Protein AF-A0A4P9UQX7-F1 (afdb_monomer_lite)

Sequence (368 aa):
MHAKSVFFVKTAVLTSYLVGNTTWAHDLTGNLGSPAGIENVYTVTCANNSTRMEARLRAISGPTLALHIEKDGLSNETSTPASGFSPMIDIPGGGGGYTVSIRKFDAGTSLFALEYHCQNETDHTETSRSTVKTNSPLNGGGIVPDLSSSFELLTESIISEGENFYGGIAVHDNCQGGTGNTRVMGHSVLFPTQAPIVTRIDTGEIRALSNELTVNSLANLPQLIQSNSLSARQSEKTNANGDVIGFNHIRTRLAPGLEGLIPFRLGRIQFKPESCARNLIIQLAVAEICRGNAFPPQPGTANLWIPSTTSRFNNDSIHGIGEAPTLTVQRDLTANPLPGTCDLGYDVLIEPSSQDIDNNLPIPRFWN

Foldseek 3Di:
DDDDDDDDDDDDDDDDDPPPPPDDWDKDKDKAAFAFQWKWKKKKFFDQQFQKKKKKKFWLADAKKKKKKDDPHDIDIWIDGRGGMTDIDMDRRHGTIMMMMMHGGHGDMIIMMMTMFGHHPPGTGDMDIDTDDGNDHPDDDDDDRPDDFLQQQWPAQEAEFQDKDKTWGKDAQAFAFDPDFRGFFKKWKFWQFPPKFKAFSNPRDTDQPVLWWPDRGQWQQKAFDDDPQFHPAKDFFADPVRTGGTIMDGRTDDDHPDMDTGIIMGHGIHTDLAALAFKEKIFMWMKGAGPCQDWVDDGSGIATQACAAAPRVHDPPGHNHNRTHIHMYGYPCVVRNHDPVNVNGTHMYIHHDSVSCVPRRADPPHHD

pLDDT: mean 83.74, std 18.11, range [28.91, 98.5]

Radius of gyration: 24.31 Å; chains: 1; bounding box: 59×46×105 Å

Secondary structure (DSSP, 8-state):
--PPPPP---------------PPPEEEEEEE-SSTTEEEEEEEEE-TT--EEEEEEEEEESS-EEEEEEETTEEEEEEE-SSEEPPPEEE---SEEEEEEEEESSSS-EEEEEEEEEE-SSSB--EEEEEEEEEEE--SS--------GGGGBS--EEETTPPEEEEEEE-SB-SS-SS--BEEEEEEE-S-SS-EEEETTT--B--GGGTBSSS--TTSEEEPP--SS-S-EEEEE-TTS-EEEEEEES--PPTTPPEEEEEEEPPP-B-TT--EEEEEEEPEEEEEETT--SS--TTTEEEEBSS--SSS--TTSTTBT---EEEEEP-TTTSPPPTTSTT-EEEEEE--HHHHHHHSSBTTTB-

Organism: Methylotuvimicrobium buryatense (NCBI:txid95641)

Structure (mmCIF, N/CA/C/O backbone):
data_AF-A0A4P9UQX7-F1
#
_entry.id   AF-A0A4P9UQX7-F1
#
loop_
_atom_site.group_PDB
_atom_site.id
_atom_site.type_symbol
_atom_site.label_atom_id
_atom_site.label_alt_id
_atom_site.label_comp_id
_atom_site.label_asym_id
_atom_site.label_entity_id
_atom_site.label_seq_id
_atom_site.pdbx_PDB_ins_code
_atom_site.Cartn_x
_atom_site.Cartn_y
_atom_site.Cartn_z
_atom_site.occupancy
_atom_site.B_iso_or_equiv
_atom_site.auth_seq_id
_atom_site.auth_comp_id
_atom_site.auth_asym_id
_atom_site.auth_atom_id
_atom_site.pdbx_PDB_model_num
ATOM 1 N N . MET A 1 1 ? -31.597 -28.705 77.893 1.00 40.62 1 MET A N 1
ATOM 2 C CA . MET A 1 1 ? -30.606 -28.109 76.970 1.00 40.62 1 MET A CA 1
ATOM 3 C C . MET A 1 1 ? -30.695 -28.838 75.636 1.00 40.62 1 MET A C 1
ATOM 5 O O . MET A 1 1 ? -30.170 -29.934 75.528 1.00 40.62 1 MET A O 1
ATOM 9 N N . HIS A 1 2 ? -31.439 -28.305 74.668 1.00 37.84 2 HIS A N 1
ATOM 10 C CA . HIS A 1 2 ? -31.495 -28.796 73.284 1.00 37.84 2 HIS A CA 1
ATOM 11 C C . HIS A 1 2 ? -31.594 -27.554 72.395 1.00 37.84 2 HIS A C 1
ATOM 13 O O . HIS A 1 2 ? -32.641 -26.911 72.348 1.00 37.84 2 HIS A O 1
ATOM 19 N N . ALA A 1 3 ? -30.483 -27.170 71.769 1.00 42.75 3 ALA A N 1
ATOM 20 C CA . ALA A 1 3 ? -30.432 -26.061 70.828 1.00 42.75 3 ALA A CA 1
ATOM 21 C C . ALA A 1 3 ? -30.740 -26.596 69.423 1.00 42.75 3 ALA A C 1
ATOM 23 O O . ALA A 1 3 ? -30.045 -27.480 68.928 1.00 42.75 3 ALA A O 1
ATOM 24 N N . LYS A 1 4 ? -31.806 -26.083 68.801 1.00 41.16 4 LYS A N 1
ATOM 25 C CA . LYS A 1 4 ? -32.125 -26.313 67.388 1.00 41.16 4 LYS A CA 1
ATOM 26 C C . LYS A 1 4 ? -31.462 -25.211 66.562 1.00 41.16 4 LYS A C 1
ATOM 28 O O . LYS A 1 4 ? -31.808 -24.045 66.722 1.00 41.16 4 LYS A O 1
ATOM 33 N N . SER A 1 5 ? -30.536 -25.585 65.683 1.00 41.75 5 SER A N 1
ATOM 34 C CA . SER A 1 5 ? -29.977 -24.691 64.665 1.00 41.75 5 SER A CA 1
ATOM 35 C C . SER A 1 5 ? -30.965 -24.528 63.512 1.00 41.75 5 SER A C 1
ATOM 37 O O . SER A 1 5 ? -31.405 -25.513 62.922 1.00 41.75 5 SER A O 1
ATOM 39 N N . VAL A 1 6 ? -31.309 -23.281 63.194 1.00 46.72 6 VAL A N 1
ATOM 40 C CA . VAL A 1 6 ? -32.113 -22.897 62.028 1.00 46.72 6 VAL A CA 1
ATOM 41 C C . VAL A 1 6 ? -31.155 -22.566 60.883 1.00 46.72 6 VAL A C 1
ATOM 43 O O . VAL A 1 6 ? -30.350 -21.644 60.993 1.00 46.72 6 VAL A O 1
ATOM 46 N N . PHE A 1 7 ? -31.228 -23.334 59.795 1.00 36.19 7 PHE A N 1
ATOM 47 C CA . PHE A 1 7 ? -30.522 -23.063 58.542 1.00 36.19 7 PHE A CA 1
ATOM 48 C C . PHE A 1 7 ? -31.287 -21.993 57.748 1.00 36.19 7 PHE A C 1
ATOM 50 O O . PHE A 1 7 ? -32.420 -22.220 57.330 1.00 36.19 7 PHE A O 1
ATOM 57 N N . PHE A 1 8 ? -30.668 -20.831 57.529 1.00 36.66 8 PHE A N 1
ATOM 58 C CA . PHE A 1 8 ? -31.141 -19.820 56.580 1.00 36.66 8 PHE A CA 1
ATOM 59 C C . PHE A 1 8 ? -30.610 -20.154 55.180 1.00 36.66 8 PHE A C 1
ATOM 61 O O . PHE A 1 8 ? -29.409 -20.060 54.931 1.00 36.66 8 PHE A O 1
ATOM 68 N N . VAL A 1 9 ? -31.501 -20.515 54.256 1.00 35.81 9 VAL A N 1
ATOM 69 C CA . VAL A 1 9 ? -31.192 -20.594 52.821 1.00 35.81 9 VAL A CA 1
ATOM 70 C C . VAL A 1 9 ? -31.333 -19.187 52.241 1.00 35.81 9 VAL A C 1
ATOM 72 O O . VAL A 1 9 ? -32.434 -18.646 52.167 1.00 35.81 9 VAL A O 1
ATOM 75 N N . LYS A 1 10 ? -30.210 -18.566 51.867 1.00 34.28 10 LYS A N 1
ATOM 76 C CA . LYS A 1 10 ? -30.193 -17.331 51.074 1.00 34.28 10 LYS A CA 1
ATOM 77 C C . LYS A 1 10 ? -30.390 -17.695 49.603 1.00 34.28 10 LYS A C 1
ATOM 79 O O . LYS A 1 10 ? -29.484 -18.236 48.978 1.00 34.28 10 LYS A O 1
ATOM 84 N N . THR A 1 11 ? -31.555 -17.377 49.055 1.00 36.44 11 THR A N 1
ATOM 85 C CA . THR A 1 11 ? -31.799 -17.395 47.609 1.00 36.44 11 THR A CA 1
ATOM 86 C C . THR A 1 11 ? -31.089 -16.194 46.986 1.00 36.44 11 THR A C 1
ATOM 88 O O . THR A 1 11 ? -31.490 -15.052 47.203 1.00 36.44 11 THR A O 1
ATOM 91 N N . ALA A 1 12 ? -30.005 -16.436 46.250 1.00 39.31 12 ALA A N 1
ATOM 92 C CA . ALA A 1 12 ? -29.368 -15.422 45.419 1.00 39.31 12 ALA A CA 1
ATOM 93 C C . ALA A 1 12 ? -30.152 -15.301 44.104 1.00 39.31 12 ALA A C 1
ATOM 95 O O . ALA A 1 12 ? -30.233 -16.256 43.334 1.00 39.31 12 ALA A O 1
ATOM 96 N N . VAL A 1 13 ? -30.756 -14.136 43.868 1.00 39.66 13 VAL A N 1
ATOM 97 C CA . VAL A 1 13 ? -31.346 -13.770 42.576 1.00 39.66 13 VAL A CA 1
ATOM 98 C C . VAL A 1 13 ? -30.192 -13.391 41.651 1.00 39.66 13 VAL A C 1
ATOM 100 O O . VAL A 1 13 ? -29.544 -12.365 41.846 1.00 39.66 13 VAL A O 1
ATOM 103 N N . LEU A 1 14 ? -29.896 -14.265 40.690 1.00 32.78 14 LEU A N 1
ATOM 104 C CA . LEU A 1 14 ? -28.906 -14.030 39.647 1.00 32.78 14 LEU A CA 1
ATOM 105 C C . LEU A 1 14 ? -29.569 -13.189 38.547 1.00 32.78 14 LEU A C 1
ATOM 107 O O . LEU A 1 14 ? -30.289 -13.711 37.699 1.00 32.78 14 LEU A O 1
ATOM 111 N N . THR A 1 15 ? -29.374 -11.875 38.592 1.00 37.16 15 THR A N 1
ATOM 112 C CA . THR A 1 15 ? -29.783 -10.965 37.519 1.00 37.16 15 THR A CA 1
ATOM 113 C C . THR A 1 15 ? -28.818 -11.153 36.349 1.00 37.16 15 THR A C 1
ATOM 115 O O . THR A 1 15 ? -27.690 -10.665 36.382 1.00 37.16 15 THR A O 1
ATOM 118 N N . SER A 1 16 ? -29.224 -11.908 35.330 1.00 35.34 16 SER A N 1
ATOM 119 C CA . SER A 1 16 ? -28.493 -12.008 34.067 1.00 35.34 16 SER A CA 1
ATOM 120 C C . SER A 1 16 ? -28.537 -10.653 33.358 1.00 35.34 16 SER A C 1
ATOM 122 O O . SER A 1 16 ? -29.578 -10.259 32.832 1.00 35.34 16 SER A O 1
ATOM 124 N N . TYR A 1 17 ? -27.416 -9.933 33.356 1.00 34.44 17 TYR A N 1
ATOM 125 C CA . TYR A 1 17 ? -27.195 -8.833 32.424 1.00 34.44 17 TYR A CA 1
ATOM 126 C C . TYR A 1 17 ? -27.137 -9.426 31.013 1.00 34.44 17 TYR A C 1
ATOM 128 O O . TYR A 1 17 ? -26.239 -10.204 30.697 1.00 34.44 17 TYR A O 1
ATOM 136 N N . LEU A 1 18 ? -28.124 -9.085 30.185 1.00 32.34 18 LEU A N 1
ATOM 137 C CA . LEU A 1 18 ? -28.059 -9.267 28.740 1.00 32.34 18 LEU A CA 1
ATOM 138 C C . LEU A 1 18 ? -26.911 -8.392 28.232 1.00 32.34 18 LEU A C 1
ATOM 140 O O . LEU A 1 18 ? -27.030 -7.169 28.175 1.00 32.34 18 LEU A O 1
ATOM 144 N N . VAL A 1 19 ? -25.781 -9.021 27.927 1.00 39.34 19 VAL A N 1
ATOM 145 C CA . VAL A 1 19 ? -24.714 -8.398 27.148 1.00 39.34 19 VAL A CA 1
ATOM 146 C C . VAL A 1 19 ? -25.282 -8.268 25.739 1.00 39.34 19 VAL A C 1
ATOM 148 O O . VAL A 1 19 ? -25.514 -9.274 25.073 1.00 39.34 19 VAL A O 1
ATOM 151 N N . GLY A 1 20 ? -25.617 -7.048 25.321 1.00 32.59 20 GLY A N 1
ATOM 152 C CA . GLY A 1 20 ? -25.918 -6.790 23.919 1.00 32.59 20 GLY A CA 1
ATOM 153 C C . GLY A 1 20 ? -24.680 -7.151 23.108 1.00 32.59 20 GLY A C 1
ATOM 154 O O . GLY A 1 20 ? -23.601 -6.631 23.389 1.00 32.59 20 GLY A O 1
ATOM 155 N N . ASN A 1 21 ? -24.819 -8.070 22.154 1.00 31.83 21 ASN A N 1
ATOM 156 C CA . ASN A 1 21 ? -23.782 -8.328 21.167 1.00 31.83 21 ASN A CA 1
ATOM 157 C C . ASN A 1 21 ? -23.577 -7.026 20.387 1.00 31.83 21 ASN A C 1
ATOM 159 O O . ASN A 1 21 ? -24.414 -6.653 19.572 1.00 31.83 21 ASN A O 1
ATOM 163 N N . THR A 1 22 ? -22.503 -6.297 20.674 1.00 31.80 22 THR A N 1
ATOM 164 C CA . THR A 1 22 ? -22.065 -5.187 19.830 1.00 31.80 22 THR A CA 1
ATOM 165 C C . THR A 1 22 ? -21.477 -5.806 18.571 1.00 31.80 22 THR A C 1
ATOM 167 O O . THR A 1 22 ? -20.328 -6.251 18.560 1.00 31.80 22 THR A O 1
ATOM 170 N N . THR A 1 23 ? -22.303 -5.942 17.543 1.00 40.41 23 THR A N 1
ATOM 171 C CA . THR A 1 23 ? -21.903 -6.430 16.228 1.00 40.41 23 THR A CA 1
ATOM 172 C C . THR A 1 23 ? -21.077 -5.358 15.518 1.00 40.41 23 THR A C 1
ATOM 174 O O . THR A 1 23 ? -21.368 -4.163 15.578 1.00 40.41 23 THR A O 1
ATOM 177 N N . TRP A 1 24 ? -19.961 -5.798 14.940 1.00 44.53 24 TRP A N 1
ATOM 178 C CA . TRP A 1 24 ? -18.911 -4.948 14.393 1.00 44.53 24 TRP A CA 1
ATOM 179 C C . TRP A 1 24 ? -19.321 -4.418 13.024 1.00 44.53 24 TRP A C 1
ATOM 181 O O . TRP A 1 24 ? -19.690 -5.196 12.146 1.00 44.53 24 TRP A O 1
ATOM 191 N N . ALA A 1 25 ? -19.223 -3.105 12.835 1.00 51.47 25 ALA A N 1
ATOM 192 C CA . ALA A 1 25 ? -19.297 -2.519 11.510 1.00 51.47 25 ALA A CA 1
ATOM 193 C C . ALA A 1 25 ? -18.149 -3.038 10.645 1.00 51.47 25 ALA A C 1
ATOM 195 O O . ALA A 1 25 ? -17.003 -3.090 11.102 1.00 51.47 25 ALA A O 1
ATOM 196 N N . HIS A 1 26 ? -18.443 -3.425 9.404 1.00 63.03 26 HIS A N 1
ATOM 197 C CA . HIS A 1 26 ? -17.383 -3.735 8.460 1.00 63.03 26 HIS A CA 1
ATOM 198 C C . HIS A 1 26 ? -16.866 -2.423 7.877 1.00 63.03 26 HIS A C 1
ATOM 200 O O . HIS A 1 26 ? -17.568 -1.734 7.135 1.00 63.03 26 HIS A O 1
ATOM 206 N N . ASP A 1 27 ? -15.626 -2.092 8.226 1.00 74.06 27 ASP A N 1
ATOM 207 C CA . ASP A 1 27 ? -14.921 -0.934 7.694 1.00 74.06 27 ASP A CA 1
ATOM 208 C C . ASP A 1 27 ? -14.032 -1.373 6.523 1.00 74.06 27 ASP A C 1
ATOM 210 O O . ASP A 1 27 ? -13.199 -2.276 6.631 1.00 74.06 27 ASP A O 1
ATOM 214 N N . LEU A 1 28 ? -14.195 -0.705 5.389 1.00 78.19 28 LEU A N 1
ATOM 215 C CA . LEU A 1 28 ? -13.315 -0.774 4.237 1.00 78.19 28 LEU A CA 1
ATOM 216 C C . LEU A 1 28 ? -12.561 0.546 4.115 1.00 78.19 28 LEU A C 1
ATOM 218 O O . LEU A 1 28 ? -13.188 1.572 3.916 1.00 78.19 28 LEU A O 1
ATOM 222 N N . THR A 1 29 ? -11.234 0.543 4.109 1.00 76.44 29 THR A N 1
ATOM 223 C CA . THR A 1 29 ? -10.451 1.719 3.707 1.00 76.44 29 THR A CA 1
ATOM 224 C C . THR A 1 29 ? -9.983 1.625 2.256 1.00 76.44 29 THR A C 1
ATOM 226 O O . THR A 1 29 ? -9.734 0.544 1.722 1.00 76.44 29 THR A O 1
ATOM 229 N N . GLY A 1 30 ? -9.874 2.771 1.593 1.00 75.69 30 GLY A N 1
ATOM 230 C CA . GLY A 1 30 ? -9.412 2.853 0.213 1.00 75.69 30 GLY A CA 1
ATOM 231 C C . GLY A 1 30 ? -8.887 4.236 -0.140 1.00 75.69 30 GLY A C 1
ATOM 232 O O . GLY A 1 30 ? -8.923 5.164 0.672 1.00 75.69 30 GLY A O 1
ATOM 233 N N . ASN A 1 31 ? -8.381 4.365 -1.364 1.00 80.25 31 ASN A N 1
ATOM 234 C CA . ASN A 1 31 ? -7.977 5.641 -1.933 1.00 80.25 31 ASN A CA 1
ATOM 235 C C . ASN A 1 31 ? -8.542 5.820 -3.349 1.00 80.25 31 ASN A C 1
ATOM 237 O O . ASN A 1 31 ? -8.903 4.844 -4.004 1.00 80.25 31 ASN A O 1
ATOM 241 N N . LEU A 1 32 ? -8.648 7.070 -3.790 1.00 79.69 32 LEU A N 1
ATOM 242 C CA . LEU A 1 32 ? -8.876 7.439 -5.185 1.00 79.69 32 LEU A CA 1
ATOM 243 C C . LEU A 1 32 ? -7.688 8.285 -5.647 1.00 79.69 32 LEU A C 1
ATOM 245 O O . LEU A 1 32 ? -7.298 9.218 -4.936 1.00 79.69 32 LEU A O 1
ATOM 249 N N . GLY A 1 33 ? -7.133 7.961 -6.818 1.00 72.88 33 GLY A N 1
ATOM 250 C CA . GLY A 1 33 ? -5.961 8.629 -7.403 1.00 72.88 33 GLY A CA 1
ATOM 251 C C . GLY A 1 33 ? -6.159 10.126 -7.688 1.00 72.88 33 GLY A C 1
ATOM 252 O O . G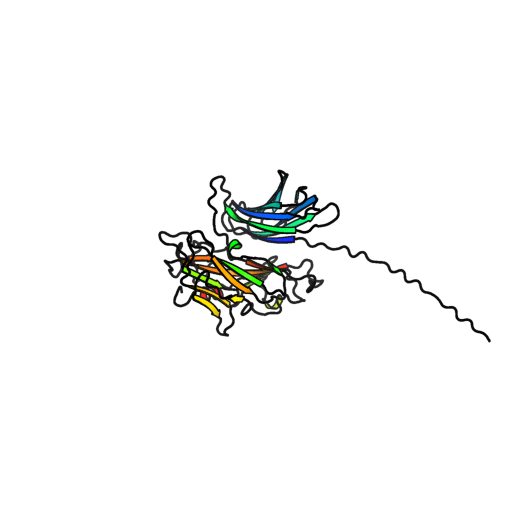LY A 1 33 ? -7.220 10.696 -7.462 1.00 72.88 33 GLY A O 1
ATOM 253 N N . SER A 1 34 ? -5.139 10.817 -8.192 1.00 77.06 34 SER A N 1
ATOM 254 C CA . SER A 1 34 ? -5.195 12.282 -8.365 1.00 77.06 34 SER A CA 1
ATOM 255 C C . SER A 1 34 ? -6.222 12.809 -9.398 1.00 77.06 34 SER A C 1
ATOM 257 O O . SER A 1 34 ? -6.879 13.813 -9.105 1.00 77.06 34 SER A O 1
ATOM 259 N N . PRO A 1 35 ? -6.451 12.194 -10.578 1.00 76.75 35 PRO A N 1
ATOM 260 C CA . PRO A 1 35 ? -7.330 12.771 -11.607 1.00 76.75 35 PRO A CA 1
ATOM 261 C C . PRO A 1 35 ? -8.779 12.970 -11.141 1.00 76.75 35 PRO A C 1
ATOM 263 O O . PRO A 1 35 ? -9.282 12.196 -10.339 1.00 76.75 35 PRO A O 1
ATOM 266 N N . ALA A 1 36 ? -9.473 14.002 -11.615 1.00 79.81 36 ALA A N 1
ATOM 267 C CA . ALA A 1 36 ? -10.906 14.173 -11.347 1.00 79.81 36 ALA A CA 1
ATOM 268 C C . ALA A 1 36 ? -11.743 13.045 -11.988 1.00 79.81 36 ALA A C 1
ATOM 270 O O . ALA A 1 36 ? -11.341 12.489 -13.008 1.00 79.81 36 ALA A O 1
ATOM 271 N N . GLY A 1 37 ? -12.921 12.739 -11.430 1.00 79.50 37 GLY A N 1
ATOM 272 C CA . GLY A 1 37 ? -13.860 11.782 -12.037 1.00 79.50 37 GLY A CA 1
ATOM 273 C C . GLY A 1 37 ? -13.441 10.314 -11.933 1.00 79.50 37 GLY A C 1
ATOM 274 O O . GLY A 1 37 ? -13.839 9.506 -12.771 1.00 79.50 37 GLY A O 1
ATOM 275 N N . ILE A 1 38 ? -12.618 9.994 -10.936 1.00 82.81 38 ILE A N 1
ATOM 276 C CA . ILE A 1 38 ? -12.142 8.641 -10.653 1.00 82.81 38 ILE A CA 1
ATOM 277 C C . ILE A 1 38 ? -13.150 7.907 -9.766 1.00 82.81 38 ILE A C 1
ATOM 279 O O . ILE A 1 38 ? -13.690 8.497 -8.824 1.00 82.81 38 ILE A O 1
ATOM 283 N N . GLU A 1 39 ? -13.371 6.625 -10.057 1.00 86.69 39 GLU A N 1
ATOM 284 C CA . GLU A 1 39 ? -14.297 5.747 -9.344 1.00 86.69 39 GLU A CA 1
ATOM 285 C C . GLU A 1 39 ? -13.650 4.400 -8.978 1.00 86.69 39 GLU A C 1
ATOM 287 O O . GLU A 1 39 ? -12.971 3.768 -9.790 1.00 86.69 39 GLU A O 1
ATOM 292 N N . ASN A 1 40 ? -13.911 3.944 -7.751 1.00 84.56 40 ASN A N 1
ATOM 293 C CA . ASN A 1 40 ? -13.685 2.571 -7.310 1.00 84.56 40 ASN A CA 1
ATOM 294 C C . ASN A 1 40 ? -15.022 1.842 -7.205 1.00 84.56 40 ASN A C 1
ATOM 296 O O . ASN A 1 40 ? -15.978 2.389 -6.665 1.00 84.56 40 ASN A O 1
ATOM 300 N N . VAL A 1 41 ? -15.068 0.590 -7.651 1.00 83.94 41 VAL A N 1
ATOM 301 C CA . VAL A 1 41 ? -16.245 -0.278 -7.612 1.00 83.94 41 VAL A CA 1
ATOM 302 C C . VAL A 1 41 ? -15.920 -1.571 -6.866 1.00 83.94 41 VAL A C 1
ATOM 304 O O . VAL A 1 41 ? -14.976 -2.302 -7.184 1.00 83.94 41 VAL A O 1
ATOM 307 N N . TYR A 1 42 ? -16.756 -1.876 -5.884 1.00 84.94 42 TYR A N 1
ATOM 308 C CA . TYR A 1 42 ? -16.689 -3.048 -5.027 1.00 84.94 42 TYR A CA 1
ATOM 309 C C . TYR A 1 42 ? -17.926 -3.918 -5.214 1.00 84.94 42 TYR A C 1
ATOM 311 O O . TYR A 1 42 ? -19.012 -3.424 -5.515 1.00 84.94 42 TYR A O 1
ATOM 319 N N . THR A 1 43 ? -17.769 -5.213 -4.956 1.00 85.62 43 THR A N 1
ATOM 320 C CA . THR A 1 43 ? -18.884 -6.122 -4.717 1.00 85.62 43 THR A CA 1
ATOM 321 C C . THR A 1 43 ? -18.909 -6.502 -3.244 1.00 85.62 43 THR A C 1
ATOM 323 O O . THR A 1 43 ? -17.969 -7.112 -2.726 1.00 85.62 43 THR A O 1
ATOM 326 N N . VAL A 1 44 ? -20.001 -6.151 -2.572 1.00 87.81 44 VAL A N 1
ATOM 327 C CA . VAL A 1 44 ? -20.296 -6.595 -1.206 1.00 87.81 44 VAL A CA 1
ATOM 328 C C . VAL A 1 44 ? -21.341 -7.693 -1.293 1.00 87.81 44 VAL A C 1
ATOM 330 O O . VAL A 1 44 ? -22.401 -7.494 -1.871 1.00 87.81 44 VAL A O 1
ATOM 333 N N . THR A 1 45 ? -21.043 -8.868 -0.751 1.00 87.69 45 THR A N 1
ATOM 334 C CA . THR A 1 45 ? -21.974 -9.997 -0.735 1.00 87.69 45 THR A CA 1
ATOM 335 C C . THR A 1 45 ? -22.551 -10.151 0.660 1.00 87.69 45 THR A C 1
ATOM 337 O O . THR A 1 45 ? -21.828 -10.470 1.603 1.00 87.69 45 THR A O 1
ATOM 340 N N . CYS A 1 46 ? -23.858 -9.945 0.772 1.00 91.56 46 CYS A N 1
ATOM 341 C CA . CYS A 1 46 ? -24.622 -10.188 1.986 1.00 91.56 46 CYS A CA 1
ATOM 342 C C . CYS A 1 46 ? -25.076 -11.652 2.070 1.00 91.56 46 CYS A C 1
ATOM 344 O O . CYS A 1 46 ? -25.394 -12.268 1.046 1.00 91.56 46 CYS A O 1
ATOM 346 N N . ALA A 1 47 ? -25.147 -12.213 3.279 1.00 84.00 47 ALA A N 1
ATOM 347 C CA . ALA A 1 47 ? -25.694 -13.548 3.502 1.00 84.00 47 ALA A CA 1
ATOM 348 C C . ALA A 1 47 ? -27.155 -13.677 3.031 1.00 84.00 47 ALA A C 1
ATOM 350 O O . ALA A 1 47 ? -27.910 -12.711 2.949 1.00 84.00 47 ALA A O 1
ATOM 351 N N . ASN A 1 48 ? -27.597 -14.905 2.751 1.00 91.88 48 ASN A N 1
ATOM 352 C CA . ASN A 1 48 ? -28.939 -15.156 2.207 1.00 91.88 48 ASN A CA 1
ATOM 353 C C . ASN A 1 48 ? -30.087 -14.698 3.122 1.00 91.88 48 ASN A C 1
ATOM 355 O O . ASN A 1 48 ? -31.201 -14.507 2.644 1.00 91.88 48 ASN A O 1
ATOM 359 N N . ASN A 1 49 ? -29.840 -14.561 4.427 1.00 92.94 49 ASN A N 1
ATOM 360 C CA . ASN A 1 49 ? -30.832 -14.115 5.402 1.00 92.94 49 ASN A CA 1
ATOM 361 C C . ASN A 1 49 ? -30.858 -12.592 5.607 1.00 92.94 49 ASN A C 1
ATOM 363 O O . ASN A 1 49 ? -31.646 -12.127 6.428 1.00 92.94 49 ASN A O 1
ATOM 367 N N . SER A 1 50 ? -30.023 -11.815 4.913 1.00 95.06 50 SER A N 1
ATOM 368 C CA . SER A 1 50 ? -30.097 -10.353 4.947 1.00 95.06 50 SER A CA 1
ATOM 369 C C . SER A 1 50 ? -31.385 -9.869 4.281 1.00 95.06 50 SER A C 1
ATOM 371 O O . SER A 1 50 ? -31.856 -10.460 3.310 1.00 95.06 50 SER A O 1
ATOM 373 N N . THR A 1 51 ? -31.941 -8.770 4.781 1.00 96.69 51 THR A N 1
ATOM 374 C CA . THR A 1 51 ? -33.074 -8.047 4.191 1.00 96.69 51 THR A CA 1
ATOM 375 C C . THR A 1 51 ? -32.640 -6.735 3.541 1.00 96.69 51 THR A C 1
ATOM 377 O O . THR A 1 51 ? -33.262 -6.311 2.569 1.00 96.69 51 THR A O 1
ATOM 380 N N . ARG A 1 52 ? -31.553 -6.112 4.016 1.00 95.31 52 ARG A N 1
ATOM 381 C CA . ARG A 1 52 ? -30.998 -4.880 3.440 1.00 95.31 52 ARG A CA 1
ATOM 382 C C . ARG A 1 52 ? -29.488 -4.769 3.619 1.00 95.31 52 ARG A C 1
ATOM 384 O O . ARG A 1 52 ? -28.904 -5.442 4.469 1.00 95.31 52 ARG A O 1
ATOM 391 N N . MET A 1 53 ? -28.890 -3.866 2.852 1.00 95.81 53 MET A N 1
ATOM 392 C CA . MET A 1 53 ? -27.538 -3.363 3.075 1.00 95.81 53 MET A CA 1
ATOM 393 C C . MET A 1 53 ? -27.604 -1.885 3.451 1.00 95.81 53 MET A C 1
ATOM 395 O O . MET A 1 53 ? -28.272 -1.119 2.764 1.00 95.81 53 MET A O 1
ATOM 399 N N . GLU A 1 54 ? -26.897 -1.494 4.506 1.00 96.00 54 GLU A N 1
ATOM 400 C CA . GLU A 1 54 ? -26.663 -0.102 4.895 1.00 96.00 54 GLU A CA 1
ATOM 401 C C . GLU A 1 54 ? -25.198 0.246 4.636 1.00 96.00 54 GLU A C 1
ATOM 403 O O . GLU A 1 54 ? -24.322 -0.585 4.878 1.00 96.00 54 GLU A O 1
ATOM 408 N N . ALA A 1 55 ? -24.907 1.455 4.164 1.00 95.50 55 ALA A N 1
ATOM 409 C CA . ALA A 1 55 ? -23.539 1.947 4.121 1.00 95.50 55 ALA A CA 1
ATOM 410 C C . ALA A 1 55 ? -23.444 3.471 4.225 1.00 95.50 55 ALA A C 1
ATOM 412 O O . ALA A 1 55 ? -24.363 4.217 3.879 1.00 95.50 55 ALA A O 1
ATOM 413 N N . ARG A 1 56 ? -22.285 3.938 4.687 1.00 95.00 56 ARG A N 1
ATOM 414 C CA . ARG A 1 56 ? -21.890 5.346 4.666 1.00 95.00 56 ARG A CA 1
ATOM 415 C C . ARG A 1 56 ? -20.417 5.480 4.345 1.00 95.00 56 ARG A C 1
ATOM 417 O O . ARG A 1 56 ? -19.606 4.614 4.656 1.00 95.00 56 ARG A O 1
ATOM 424 N N . LEU A 1 57 ? -20.068 6.612 3.760 1.00 94.94 57 LEU A N 1
ATOM 425 C CA . LEU A 1 57 ? -18.711 6.929 3.367 1.00 94.94 57 LEU A CA 1
ATOM 426 C C . LEU A 1 57 ? -18.125 7.983 4.289 1.00 94.94 57 LEU A C 1
ATOM 428 O O . LEU A 1 57 ? -18.746 9.006 4.560 1.00 94.94 57 LEU A O 1
ATOM 432 N N . ARG A 1 58 ? -16.891 7.772 4.714 1.00 90.94 58 ARG A N 1
ATOM 433 C CA . ARG A 1 58 ? -16.077 8.760 5.397 1.00 90.94 58 ARG A CA 1
ATOM 434 C C . ARG A 1 58 ? -14.955 9.207 4.475 1.00 90.94 58 ARG A C 1
ATOM 436 O O . ARG A 1 58 ? -14.074 8.412 4.159 1.00 90.94 58 ARG A O 1
ATOM 443 N N . ALA A 1 59 ? -14.946 10.481 4.101 1.00 88.31 59 ALA A N 1
ATOM 444 C CA . ALA A 1 59 ? -13.755 11.094 3.536 1.00 88.31 59 ALA A CA 1
ATOM 445 C C . ALA A 1 59 ? -12.765 11.322 4.676 1.00 88.31 59 ALA A C 1
ATOM 447 O O . ALA A 1 59 ? -13.082 11.959 5.689 1.00 88.31 59 ALA A O 1
ATOM 448 N N . ILE A 1 60 ? -11.582 10.742 4.522 1.00 80.94 60 ILE A N 1
ATOM 449 C CA . ILE A 1 60 ? -10.463 10.907 5.444 1.00 80.94 60 ILE A CA 1
ATOM 450 C C . ILE A 1 60 ? -9.672 12.152 5.034 1.00 80.94 60 ILE A C 1
ATOM 452 O O . ILE A 1 60 ? -9.363 12.994 5.872 1.00 80.94 60 ILE A O 1
ATOM 456 N N . SER A 1 61 ? -9.378 12.274 3.740 1.00 81.00 61 SER A N 1
ATOM 457 C CA . SER A 1 61 ? -8.707 13.422 3.136 1.00 81.00 61 SER A CA 1
ATOM 458 C C . SER A 1 61 ? -9.061 13.525 1.653 1.00 81.00 61 SER A C 1
ATOM 460 O O . SER A 1 61 ? -9.496 12.543 1.048 1.00 81.00 61 SER A O 1
ATOM 462 N N . GLY A 1 62 ? -8.825 14.698 1.064 1.00 86.25 62 GLY A N 1
ATOM 463 C CA . GLY A 1 62 ? -9.031 14.942 -0.363 1.00 86.25 62 GLY A CA 1
ATOM 464 C C . GLY A 1 62 ? -10.346 15.662 -0.682 1.00 86.25 62 GLY A C 1
ATOM 465 O O . GLY A 1 62 ? -10.933 16.292 0.198 1.00 86.25 62 GLY A O 1
ATOM 466 N N . PRO A 1 63 ? -10.774 15.657 -1.954 1.00 89.12 63 PRO A N 1
ATOM 467 C CA . PRO A 1 63 ? -12.037 16.253 -2.386 1.00 89.12 63 PRO A CA 1
ATOM 468 C C . PRO A 1 63 ? -13.288 15.519 -1.877 1.00 89.12 63 PRO A C 1
ATOM 470 O O . PRO A 1 63 ? -13.225 14.438 -1.296 1.00 89.12 63 PRO A O 1
ATOM 473 N N . THR A 1 64 ? -14.451 16.126 -2.129 1.00 91.44 64 THR A N 1
ATOM 474 C CA . THR A 1 64 ? -15.777 15.534 -1.894 1.00 91.44 64 THR A CA 1
ATOM 475 C C . THR A 1 64 ? -15.898 14.184 -2.595 1.00 91.44 64 THR A C 1
ATOM 477 O O . THR A 1 64 ? -15.585 14.057 -3.785 1.00 91.44 64 THR A O 1
ATOM 480 N N . LEU A 1 65 ? -16.427 13.200 -1.869 1.00 94.25 65 LEU A N 1
ATOM 481 C CA . LEU A 1 65 ? -16.672 11.857 -2.381 1.00 94.25 65 LEU A CA 1
ATOM 482 C C . LEU A 1 65 ? -18.168 11.558 -2.443 1.00 94.25 65 LEU A C 1
ATOM 484 O O . LEU A 1 65 ? -18.932 12.009 -1.588 1.00 94.25 65 LEU A O 1
ATOM 488 N N . ALA A 1 66 ? -18.575 10.754 -3.418 1.00 96.44 66 ALA A N 1
ATOM 489 C CA . ALA A 1 66 ? -19.906 10.169 -3.503 1.00 96.44 66 ALA A CA 1
ATOM 490 C C . ALA A 1 66 ? -19.826 8.650 -3.362 1.00 96.44 66 ALA A C 1
ATOM 492 O O . ALA A 1 66 ? -18.940 8.015 -3.931 1.00 96.44 66 ALA A O 1
ATOM 493 N N . LEU A 1 67 ? -20.767 8.098 -2.606 1.00 97.00 67 LEU A N 1
ATOM 494 C CA . LEU A 1 67 ? -21.015 6.677 -2.435 1.00 97.00 67 LEU A CA 1
ATOM 495 C C . LEU A 1 67 ? -22.331 6.337 -3.118 1.00 97.00 67 LEU A C 1
ATOM 497 O O . LEU A 1 67 ? -23.365 6.895 -2.761 1.00 97.00 67 LEU A O 1
ATOM 501 N N . HIS A 1 68 ? -22.283 5.391 -4.040 1.00 96.50 68 HIS A N 1
ATOM 502 C CA . HIS A 1 68 ? -23.436 4.808 -4.699 1.00 96.50 68 HIS A CA 1
ATOM 503 C C . HIS A 1 68 ? -23.519 3.322 -4.355 1.00 96.50 68 HIS A C 1
ATOM 505 O O . HIS A 1 68 ? -22.504 2.627 -4.313 1.00 96.50 68 HIS A O 1
ATOM 511 N N . ILE A 1 69 ? -24.724 2.827 -4.111 1.00 96.88 69 ILE A N 1
ATOM 512 C CA . ILE A 1 69 ? -24.990 1.401 -3.928 1.00 96.88 69 ILE A CA 1
ATOM 513 C C . ILE A 1 69 ? -26.081 1.031 -4.924 1.00 96.88 69 ILE A C 1
ATOM 515 O O . ILE A 1 69 ? -27.037 1.788 -5.097 1.00 96.88 69 ILE A O 1
ATOM 519 N N . GLU A 1 70 ? -25.966 -0.132 -5.553 1.00 95.94 70 GLU A N 1
ATOM 520 C CA . GLU A 1 70 ? -27.019 -0.689 -6.394 1.00 95.94 70 GLU A CA 1
ATOM 521 C C . GLU A 1 70 ? -27.143 -2.207 -6.234 1.00 95.94 70 GLU A C 1
ATOM 523 O O . GLU A 1 70 ? -26.168 -2.928 -5.991 1.00 95.94 70 GLU A O 1
ATOM 528 N N . LYS A 1 71 ? -28.375 -2.693 -6.385 1.00 94.56 71 LYS A N 1
ATOM 529 C CA . LYS A 1 71 ? -28.708 -4.115 -6.456 1.00 94.56 71 LYS A CA 1
ATOM 530 C C . LYS A 1 71 ? -30.084 -4.304 -7.082 1.00 94.56 71 LYS A C 1
ATOM 532 O O . LYS A 1 71 ? -31.044 -3.679 -6.649 1.00 94.56 71 LYS A O 1
ATOM 537 N N . ASP A 1 72 ? -30.187 -5.194 -8.069 1.00 92.62 72 ASP A N 1
ATOM 538 C CA . ASP A 1 72 ? -31.464 -5.652 -8.641 1.00 92.62 72 ASP A CA 1
ATOM 539 C C . ASP A 1 72 ? -32.417 -4.506 -9.064 1.00 92.62 72 ASP A C 1
ATOM 541 O O . ASP A 1 72 ? -33.634 -4.584 -8.912 1.00 92.62 72 ASP A O 1
ATOM 545 N N . GLY A 1 73 ? -31.852 -3.416 -9.600 1.00 91.50 73 GLY A N 1
ATOM 546 C CA . GLY A 1 73 ? -32.594 -2.225 -10.035 1.00 91.50 73 GLY A CA 1
ATOM 547 C C . GLY A 1 73 ? -32.937 -1.227 -8.923 1.00 91.50 73 GLY A C 1
ATOM 548 O O . GLY A 1 73 ? -33.488 -0.166 -9.213 1.00 91.50 73 GLY A O 1
ATOM 549 N N . LEU A 1 74 ? -32.599 -1.534 -7.670 1.00 92.62 74 LEU A N 1
ATOM 550 C CA . LEU A 1 74 ? -32.604 -0.586 -6.563 1.00 92.62 74 LEU A CA 1
ATOM 551 C C . LEU A 1 74 ? -31.263 0.141 -6.516 1.00 92.62 74 LEU A C 1
ATOM 553 O O . LEU A 1 74 ? -30.216 -0.483 -6.693 1.00 92.62 74 LEU A O 1
ATOM 557 N N . SER A 1 75 ? -31.286 1.439 -6.232 1.00 96.31 75 SER A N 1
ATOM 558 C CA . SER A 1 75 ? -30.071 2.216 -6.016 1.00 96.31 75 SER A CA 1
ATOM 559 C C . SER A 1 75 ? -30.289 3.348 -5.022 1.00 96.31 75 SER A C 1
ATOM 561 O O . SER A 1 75 ? -31.408 3.830 -4.833 1.00 96.31 75 SER A O 1
ATOM 563 N N . ASN A 1 76 ? -29.209 3.750 -4.359 1.00 97.00 76 ASN A N 1
ATOM 564 C CA . ASN A 1 76 ? -29.191 4.872 -3.434 1.00 97.00 76 ASN A CA 1
ATOM 565 C C . ASN A 1 76 ? -27.806 5.529 -3.471 1.00 97.00 76 ASN A C 1
ATOM 567 O O . ASN A 1 76 ? -26.800 4.856 -3.700 1.00 97.00 76 ASN A O 1
ATOM 571 N N . GLU A 1 77 ? -27.752 6.843 -3.280 1.00 97.19 77 GLU A N 1
ATOM 572 C CA . GLU A 1 77 ? -26.512 7.612 -3.359 1.00 97.19 77 GLU A CA 1
ATOM 573 C C . GLU A 1 77 ? -26.433 8.627 -2.219 1.00 97.19 77 GLU A C 1
ATOM 575 O O . GLU A 1 77 ? -27.427 9.225 -1.808 1.00 97.19 77 GLU A O 1
ATOM 580 N N . THR A 1 78 ? -25.222 8.836 -1.719 1.00 97.25 78 THR A N 1
ATOM 581 C CA . THR A 1 78 ? -24.906 9.841 -0.710 1.00 97.25 78 THR A CA 1
ATOM 582 C C . THR A 1 78 ? -23.543 10.455 -0.998 1.00 97.25 78 THR A C 1
ATOM 584 O O . THR A 1 78 ? -22.746 9.909 -1.758 1.00 97.25 78 THR A O 1
ATOM 587 N N . SER A 1 79 ? -23.242 11.593 -0.385 1.00 95.25 79 SER A N 1
ATOM 588 C CA . SER A 1 79 ? -21.949 12.256 -0.542 1.00 95.25 79 SER A CA 1
ATOM 589 C C . SER A 1 79 ? -21.425 12.761 0.789 1.00 95.25 79 SER A C 1
ATOM 591 O O . SER A 1 79 ? -22.200 13.118 1.677 1.00 95.25 79 SER A O 1
ATOM 593 N N . THR A 1 80 ? -20.106 12.824 0.910 1.00 90.44 80 THR A N 1
ATOM 594 C CA . THR A 1 80 ? -19.415 13.384 2.070 1.00 90.44 80 THR A CA 1
ATOM 595 C C . THR A 1 80 ? -18.609 14.620 1.662 1.00 90.44 80 THR A C 1
ATOM 597 O O . THR A 1 80 ? -18.058 14.636 0.557 1.00 90.44 80 THR A O 1
ATOM 600 N N . PRO A 1 81 ? -18.526 15.661 2.514 1.00 83.38 81 PRO A N 1
ATOM 601 C CA . PRO A 1 81 ? -17.554 16.741 2.332 1.00 83.38 81 PRO A CA 1
ATOM 602 C C . PRO A 1 81 ? -16.103 16.216 2.302 1.00 83.38 81 PRO A C 1
ATOM 604 O O . PRO A 1 81 ? -15.844 15.055 2.596 1.00 83.38 81 PRO A O 1
ATOM 607 N N . ALA A 1 82 ? -15.140 17.094 1.999 1.00 76.06 82 ALA A N 1
ATOM 608 C CA . ALA A 1 82 ? -13.697 16.793 1.949 1.00 76.06 82 ALA A CA 1
ATOM 609 C C . ALA A 1 82 ? -13.125 16.093 3.208 1.00 76.06 82 ALA A C 1
ATOM 611 O O . ALA A 1 82 ? -12.087 15.434 3.152 1.00 76.06 82 ALA A O 1
ATOM 612 N N . SER A 1 83 ? -13.797 16.227 4.353 1.00 74.38 83 SER A N 1
ATOM 613 C CA . SER A 1 83 ? -13.538 15.436 5.553 1.00 74.38 83 SER A CA 1
ATOM 614 C C . SER A 1 83 ? -14.829 15.216 6.342 1.00 74.38 83 SER A C 1
ATOM 616 O O . SER A 1 83 ? -15.618 16.141 6.540 1.00 74.38 83 SER A O 1
ATOM 618 N N . GLY A 1 84 ? -15.054 13.985 6.809 1.00 84.81 84 GLY A N 1
ATOM 619 C CA . GLY A 1 84 ? -16.235 13.620 7.600 1.00 84.81 84 GLY A CA 1
ATOM 620 C C . GLY A 1 84 ? -17.057 12.488 6.991 1.00 84.81 84 GLY A C 1
ATOM 621 O O . GLY A 1 84 ? -16.637 11.846 6.029 1.00 84.81 84 GLY A O 1
ATOM 622 N N . PHE A 1 85 ? -18.215 12.215 7.593 1.00 91.75 85 PHE A N 1
ATOM 623 C CA . PHE A 1 85 ? -19.124 11.143 7.184 1.00 91.75 85 PHE A CA 1
ATOM 624 C C . PHE A 1 85 ? -20.247 11.666 6.288 1.00 91.75 85 PHE A C 1
ATOM 626 O O . PHE A 1 85 ? -20.809 12.733 6.537 1.00 91.75 85 PHE A O 1
ATOM 633 N N . SER A 1 86 ? -20.626 10.864 5.299 1.00 95.56 86 SER A N 1
ATOM 634 C CA . SER A 1 86 ? -21.895 10.990 4.599 1.00 95.56 86 SER A CA 1
ATOM 635 C C . SER A 1 86 ? -23.049 10.535 5.503 1.00 95.56 86 SER A C 1
ATOM 637 O O . SER A 1 86 ? -22.839 9.767 6.452 1.00 95.56 86 SER A O 1
ATOM 639 N N . PRO A 1 87 ? -24.295 10.927 5.188 1.00 97.12 87 PRO A N 1
ATOM 640 C CA . PRO A 1 87 ? -25.474 10.216 5.670 1.00 97.12 87 PRO A CA 1
ATOM 641 C C . PRO A 1 87 ? -25.371 8.705 5.407 1.00 97.12 87 PRO A C 1
ATOM 643 O O . PRO A 1 87 ? -24.845 8.304 4.363 1.00 97.12 87 PRO A O 1
ATOM 646 N N . MET A 1 88 ? -25.881 7.898 6.344 1.00 95.12 88 MET A N 1
ATOM 647 C CA . MET A 1 88 ? -26.112 6.464 6.136 1.00 95.12 88 MET A CA 1
ATOM 648 C C . MET A 1 88 ? -27.255 6.284 5.142 1.00 95.12 88 MET A C 1
ATOM 650 O O . MET A 1 88 ? -28.301 6.916 5.292 1.00 95.12 88 MET A O 1
ATOM 654 N N . ILE A 1 89 ? -27.036 5.443 4.138 1.00 97.19 89 ILE A N 1
ATOM 655 C CA . ILE A 1 89 ? -28.037 5.051 3.147 1.00 97.19 89 ILE A CA 1
ATOM 656 C C . ILE A 1 89 ? -28.248 3.547 3.197 1.00 97.19 89 ILE A C 1
ATOM 658 O O . ILE A 1 89 ? -27.335 2.806 3.556 1.00 97.19 89 ILE A O 1
ATOM 662 N N . ASP A 1 90 ? -29.438 3.100 2.815 1.00 96.44 90 ASP A N 1
ATOM 663 C CA . ASP A 1 90 ? -29.785 1.688 2.766 1.00 96.44 90 ASP A CA 1
ATOM 664 C C . ASP A 1 90 ? -30.466 1.296 1.451 1.00 96.44 90 ASP A C 1
ATOM 666 O O . ASP A 1 90 ? -31.038 2.138 0.748 1.00 96.44 90 ASP A O 1
ATOM 670 N N . ILE A 1 91 ? -30.366 0.007 1.117 1.00 96.50 91 ILE A N 1
ATOM 671 C CA . ILE A 1 91 ? -31.089 -0.632 0.017 1.00 96.50 91 ILE A CA 1
ATOM 672 C C . ILE A 1 91 ? -31.689 -1.959 0.499 1.00 96.50 91 ILE A C 1
ATOM 674 O O . ILE A 1 91 ? -30.934 -2.846 0.913 1.00 96.50 91 ILE A O 1
ATOM 678 N N . PRO A 1 92 ? -33.017 -2.161 0.381 1.00 96.50 92 PRO A N 1
ATOM 679 C CA . PRO A 1 92 ? -33.701 -3.388 0.792 1.00 96.50 92 PRO A CA 1
ATOM 680 C C . PRO A 1 92 ? -33.573 -4.503 -0.262 1.00 96.50 92 PRO A C 1
ATOM 682 O O . PRO A 1 92 ? -34.565 -5.011 -0.780 1.00 96.50 92 PRO A O 1
ATOM 685 N N . GLY A 1 93 ? -32.339 -4.855 -0.628 1.00 92.50 93 GLY A N 1
ATOM 686 C CA . GLY A 1 93 ? -32.045 -5.822 -1.689 1.00 92.50 93 GLY A CA 1
ATOM 687 C C . GLY A 1 93 ? -31.962 -7.281 -1.231 1.00 92.50 93 GLY A C 1
ATOM 688 O O . GLY A 1 93 ? -31.799 -8.170 -2.061 1.00 92.50 93 GLY A O 1
ATOM 689 N N . GLY A 1 94 ? -32.065 -7.562 0.069 1.00 95.38 94 GLY A N 1
ATOM 690 C CA . GLY A 1 94 ? -31.902 -8.912 0.606 1.00 95.38 94 GLY A CA 1
ATOM 691 C C . GLY A 1 94 ? -30.459 -9.441 0.563 1.00 95.38 94 GLY A C 1
ATOM 692 O O . GLY A 1 94 ? -29.496 -8.673 0.572 1.00 95.38 94 GLY A O 1
ATOM 693 N N . GLY A 1 95 ? -30.297 -10.764 0.533 1.00 92.38 95 GLY A N 1
ATOM 694 C CA . GLY A 1 95 ? -28.992 -11.414 0.379 1.00 92.38 95 GLY A CA 1
ATOM 695 C C . GLY A 1 95 ? -28.394 -11.322 -1.034 1.00 92.38 95 GLY A C 1
ATOM 696 O O . GLY A 1 95 ? -29.061 -10.976 -2.012 1.00 92.38 95 GLY A O 1
ATOM 697 N N . GLY A 1 96 ? -27.118 -11.687 -1.158 1.00 90.94 96 GLY A N 1
ATOM 698 C CA . GLY A 1 96 ? -26.379 -11.723 -2.422 1.00 90.94 96 GLY A CA 1
ATOM 699 C C . GLY A 1 96 ? -25.513 -10.487 -2.675 1.00 90.94 96 GLY A C 1
ATOM 700 O O . GLY A 1 96 ? -25.234 -9.709 -1.767 1.00 90.94 96 GLY A O 1
ATOM 701 N N . GLY A 1 97 ? -25.042 -10.345 -3.916 1.00 89.50 97 GLY A N 1
ATOM 702 C CA . GLY A 1 97 ? -24.111 -9.286 -4.311 1.00 89.50 97 GLY A CA 1
ATOM 703 C C . GLY A 1 97 ? -24.782 -7.922 -4.485 1.00 89.50 97 GLY A C 1
ATOM 704 O O . GLY A 1 97 ? -25.830 -7.827 -5.129 1.00 89.50 97 GLY A O 1
ATOM 705 N N . TYR A 1 98 ? -24.137 -6.897 -3.937 1.00 94.25 98 TYR A N 1
ATOM 706 C CA . TYR A 1 98 ? -24.380 -5.471 -4.124 1.00 94.25 98 TYR A CA 1
ATOM 707 C C . TYR A 1 98 ? -23.183 -4.869 -4.852 1.00 94.25 98 TYR A C 1
ATOM 709 O O . TYR A 1 98 ? -22.037 -5.179 -4.510 1.00 94.25 98 TYR A O 1
ATOM 717 N N . THR A 1 99 ? -23.434 -3.982 -5.810 1.00 91.75 99 THR A N 1
ATOM 718 C CA . THR A 1 99 ? -22.385 -3.132 -6.375 1.00 91.75 99 THR A CA 1
ATOM 719 C C . THR A 1 99 ? -22.305 -1.869 -5.531 1.00 91.75 99 THR A C 1
ATOM 721 O O . THR A 1 99 ? -23.309 -1.193 -5.316 1.00 91.75 99 THR A O 1
ATOM 724 N N . VAL A 1 100 ? -21.111 -1.545 -5.046 1.00 94.69 100 VAL A N 1
ATOM 725 C CA . VAL A 1 100 ? -20.842 -0.319 -4.294 1.00 94.69 100 VAL A CA 1
ATOM 726 C C . VAL A 1 100 ? -19.806 0.479 -5.055 1.00 94.69 100 VAL A C 1
ATOM 728 O O . VAL A 1 100 ? -18.704 -0.024 -5.266 1.00 94.69 100 VAL A O 1
ATOM 731 N N . SER A 1 101 ? -20.115 1.712 -5.438 1.00 92.94 101 SER A N 1
ATOM 732 C CA . SER A 1 101 ? -19.148 2.593 -6.079 1.00 92.94 101 SER A CA 1
ATOM 733 C C . SER A 1 101 ? -18.842 3.830 -5.245 1.00 92.94 101 SER A C 1
ATOM 735 O O . SER A 1 101 ? -19.697 4.384 -4.557 1.00 92.94 101 SER A O 1
ATOM 737 N N . ILE A 1 102 ? -17.573 4.227 -5.255 1.00 94.56 102 ILE A N 1
ATOM 738 C CA . ILE A 1 102 ? -17.057 5.394 -4.550 1.00 94.56 102 ILE A CA 1
ATOM 739 C C . ILE A 1 102 ? -16.324 6.241 -5.572 1.00 94.56 102 ILE A C 1
ATOM 741 O O . ILE A 1 102 ? -15.323 5.802 -6.136 1.00 94.56 102 ILE A O 1
ATOM 745 N N . ARG A 1 103 ? -16.813 7.456 -5.803 1.00 92.81 103 ARG A N 1
ATOM 746 C CA . ARG A 1 103 ? -16.277 8.366 -6.817 1.00 92.81 103 ARG A CA 1
ATOM 747 C C . ARG A 1 103 ? -15.934 9.723 -6.238 1.00 92.81 103 ARG A C 1
ATOM 749 O O . ARG A 1 103 ? -16.521 10.145 -5.243 1.00 92.81 103 ARG A O 1
ATOM 756 N N . LYS A 1 104 ? -15.044 10.443 -6.913 1.00 91.81 104 LYS A N 1
ATOM 757 C CA . LYS A 1 104 ? -14.759 11.852 -6.624 1.00 91.81 104 LYS A CA 1
ATOM 758 C C . LYS A 1 104 ? -14.980 12.728 -7.843 1.00 91.81 104 LYS A C 1
ATOM 760 O O . LYS A 1 104 ? -14.766 12.303 -8.979 1.00 91.81 104 LYS A O 1
ATOM 765 N N . PHE A 1 105 ? -15.360 13.971 -7.593 1.00 84.81 105 PHE A N 1
ATOM 766 C CA . PHE A 1 105 ? -15.650 14.930 -8.658 1.00 84.81 105 PHE A CA 1
ATOM 767 C C . PHE A 1 105 ? -14.454 15.815 -8.993 1.00 84.81 105 PHE A C 1
ATOM 769 O O . PHE A 1 105 ? -14.241 16.121 -10.161 1.00 84.81 105 PHE A O 1
ATOM 776 N N . ASP A 1 106 ? -13.643 16.161 -7.995 1.00 86.31 106 ASP A N 1
ATOM 777 C CA . ASP A 1 106 ? -12.512 17.067 -8.171 1.00 86.31 106 ASP A CA 1
ATOM 778 C C . ASP A 1 106 ? -11.172 16.319 -8.248 1.00 86.31 106 ASP A C 1
ATOM 780 O O . ASP A 1 106 ? -11.036 15.143 -7.880 1.00 86.31 106 ASP A O 1
ATOM 784 N N . ALA A 1 107 ? -10.154 17.014 -8.757 1.00 80.75 107 ALA A N 1
ATOM 785 C CA . ALA A 1 107 ? -8.780 16.529 -8.745 1.00 80.75 107 ALA A CA 1
ATOM 786 C C . ALA A 1 107 ? -8.212 16.486 -7.311 1.00 80.75 107 ALA A C 1
ATOM 788 O O . ALA A 1 107 ? -8.709 17.152 -6.405 1.00 80.75 107 ALA A O 1
ATOM 789 N N . GLY A 1 108 ? -7.146 15.711 -7.121 1.00 74.94 108 GLY A N 1
ATOM 790 C CA . GLY A 1 108 ? -6.495 15.462 -5.837 1.00 74.94 108 GLY A CA 1
ATOM 791 C C . GLY A 1 108 ? -6.742 14.047 -5.319 1.00 74.94 108 GLY A C 1
ATOM 792 O O . GLY A 1 108 ? -7.822 13.481 -5.499 1.00 74.94 108 GLY A O 1
ATOM 793 N N . THR A 1 109 ? -5.730 13.465 -4.684 1.00 74.06 109 THR A N 1
ATOM 794 C CA . THR A 1 109 ? -5.834 12.144 -4.055 1.00 74.06 109 THR A CA 1
ATOM 795 C C . THR A 1 109 ? -6.835 12.192 -2.907 1.00 74.06 109 THR A C 1
ATOM 797 O O . THR A 1 109 ? -6.860 13.160 -2.145 1.00 74.06 109 THR A O 1
ATOM 800 N N . SER A 1 110 ? -7.666 11.158 -2.781 1.00 80.06 110 SER A N 1
ATOM 801 C CA . SER A 1 110 ? -8.608 11.025 -1.666 1.00 80.06 110 SER A CA 1
ATOM 802 C C . SER A 1 110 ? -8.352 9.749 -0.893 1.00 80.06 110 SER A C 1
ATOM 804 O O . SER A 1 110 ? -8.191 8.697 -1.502 1.00 80.06 110 SER A O 1
ATOM 806 N N . LEU A 1 111 ? -8.366 9.826 0.433 1.00 75.12 111 LEU A N 1
ATOM 807 C CA . LEU A 1 111 ? -8.435 8.658 1.307 1.00 75.12 111 LEU A CA 1
ATOM 808 C C . LEU A 1 111 ? -9.856 8.542 1.846 1.00 75.12 111 LEU A C 1
ATOM 810 O O . LEU A 1 111 ? -10.477 9.550 2.191 1.00 75.12 111 LEU A O 1
ATOM 814 N N . PHE A 1 112 ? -10.366 7.322 1.962 1.00 85.00 112 PHE A N 1
ATOM 815 C CA . PHE A 1 112 ? -11.701 7.098 2.496 1.00 85.00 112 PHE A CA 1
ATOM 816 C C . PHE A 1 112 ? -11.804 5.843 3.353 1.00 85.00 112 PHE A C 1
ATOM 818 O O . PHE A 1 112 ? -10.999 4.919 3.239 1.00 85.00 112 PHE A O 1
ATOM 825 N N . ALA A 1 113 ? -12.842 5.821 4.187 1.00 81.75 113 ALA A N 1
ATOM 826 C CA . ALA A 1 113 ? -13.354 4.626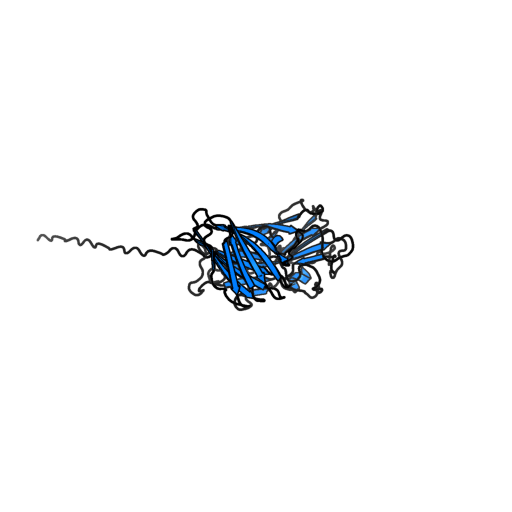 4.836 1.00 81.75 113 ALA A CA 1
ATOM 827 C C . ALA A 1 113 ? -14.840 4.458 4.489 1.00 81.75 113 ALA A C 1
ATOM 829 O O . ALA A 1 113 ? -15.629 5.370 4.696 1.00 81.75 113 ALA A O 1
ATOM 830 N N . LEU A 1 114 ? -15.227 3.316 3.943 1.00 88.88 114 LEU A N 1
ATOM 831 C CA . LEU A 1 114 ? -16.599 2.881 3.749 1.00 88.88 114 LEU A CA 1
ATOM 832 C C . LEU A 1 114 ? -16.993 2.008 4.936 1.00 88.88 114 LEU A C 1
ATOM 834 O O . LEU A 1 114 ? -16.399 0.958 5.152 1.00 88.88 114 LEU A O 1
ATOM 838 N N . GLU A 1 115 ? -18.021 2.419 5.656 1.00 88.06 115 GLU A N 1
ATOM 839 C CA . GLU A 1 115 ? -18.677 1.585 6.654 1.00 88.06 115 GLU A CA 1
ATOM 840 C C . GLU A 1 115 ? -19.896 0.936 6.006 1.00 88.06 115 GLU A C 1
ATOM 842 O O . GLU A 1 115 ? -20.694 1.642 5.384 1.00 88.06 115 GLU A O 1
ATOM 847 N N . TYR A 1 116 ? -20.054 -0.380 6.136 1.00 92.06 116 TYR A N 1
ATOM 848 C CA . TYR A 1 116 ? -21.215 -1.082 5.598 1.00 92.06 116 TYR A CA 1
ATOM 849 C C . TYR A 1 116 ? -21.681 -2.241 6.476 1.00 92.06 116 TYR A C 1
ATOM 851 O O . TYR A 1 116 ? -20.916 -2.858 7.219 1.00 92.06 116 TYR A O 1
ATOM 859 N N . HIS A 1 117 ? -22.969 -2.549 6.353 1.00 88.81 117 HIS A N 1
ATOM 860 C CA . HIS A 1 117 ? -23.667 -3.540 7.156 1.00 88.81 117 HIS A CA 1
ATOM 861 C C . HIS A 1 117 ? -24.679 -4.288 6.300 1.00 88.81 117 HIS A C 1
ATOM 863 O O . HIS A 1 117 ? -25.573 -3.675 5.726 1.00 88.81 117 HIS A O 1
ATOM 869 N N . CYS A 1 118 ? -24.598 -5.613 6.267 1.00 92.75 118 CYS A N 1
ATOM 870 C CA . CYS A 1 118 ? -25.715 -6.434 5.811 1.00 92.75 118 CYS A CA 1
ATOM 871 C C . CYS A 1 118 ? -26.578 -6.768 7.024 1.00 92.75 118 CYS A C 1
ATOM 873 O O . CYS A 1 118 ? -26.071 -7.310 8.007 1.00 92.75 118 CYS A O 1
ATOM 875 N N . GLN A 1 119 ? -27.868 -6.461 6.971 1.00 92.31 119 GLN A N 1
ATOM 876 C CA . GLN A 1 119 ? -28.774 -6.610 8.109 1.00 92.31 119 GLN A CA 1
ATOM 877 C C . GLN A 1 119 ? -30.016 -7.396 7.722 1.00 92.31 119 GLN A C 1
ATOM 879 O O . GLN A 1 119 ? -30.455 -7.351 6.574 1.00 92.31 119 GLN A O 1
ATOM 884 N N . ASN A 1 120 ? -30.599 -8.089 8.694 1.00 90.94 120 ASN A N 1
ATOM 885 C CA . ASN A 1 120 ? -31.976 -8.564 8.655 1.00 90.94 120 ASN A CA 1
ATOM 886 C C . ASN A 1 120 ? -32.871 -7.654 9.527 1.00 90.94 120 ASN A C 1
ATOM 888 O O . ASN A 1 120 ? -32.490 -6.534 9.866 1.00 90.94 120 ASN A O 1
ATOM 892 N N . GLU A 1 121 ? -34.090 -8.081 9.864 1.00 86.38 121 GLU A N 1
ATOM 893 C CA . GLU A 1 121 ? -35.004 -7.275 10.696 1.00 86.38 121 GLU A CA 1
ATOM 894 C C . GLU A 1 121 ? -34.501 -7.050 12.130 1.00 86.38 121 GLU A C 1
ATOM 896 O O . GLU A 1 121 ? -34.917 -6.100 12.789 1.00 86.38 121 GLU A O 1
ATOM 901 N N . THR A 1 122 ? -33.628 -7.929 12.620 1.00 83.94 122 THR A N 1
ATOM 902 C CA . THR A 1 122 ? -33.265 -8.021 14.039 1.00 83.94 122 THR A CA 1
ATOM 903 C C . THR A 1 122 ? -31.768 -7.941 14.319 1.00 83.94 122 THR A C 1
ATOM 905 O O . THR A 1 122 ? -31.405 -7.638 15.451 1.00 83.94 122 THR A O 1
ATOM 908 N N . ASP A 1 123 ? -30.906 -8.229 13.339 1.00 85.00 123 ASP A N 1
ATOM 909 C CA . ASP A 1 123 ? -29.459 -8.340 13.543 1.00 85.00 123 ASP A CA 1
ATOM 910 C C . ASP A 1 123 ? -28.653 -8.138 12.247 1.00 85.00 123 ASP A C 1
ATOM 912 O O . ASP A 1 123 ? -29.182 -8.208 11.131 1.00 85.00 123 ASP A O 1
ATOM 916 N N . HIS A 1 124 ? -27.347 -7.944 12.407 1.00 83.88 124 HIS A N 1
ATOM 917 C CA . HIS A 1 124 ? -26.363 -8.028 11.338 1.00 83.88 124 HIS A CA 1
ATOM 918 C C . HIS A 1 124 ? -26.247 -9.470 10.827 1.00 83.88 124 HIS A C 1
ATOM 920 O O . HIS A 1 124 ? -26.566 -10.450 11.499 1.00 83.88 124 HIS A O 1
ATOM 926 N N . THR A 1 125 ? -25.792 -9.602 9.592 1.00 85.06 125 THR A N 1
ATOM 927 C CA . THR A 1 125 ? -25.631 -10.875 8.886 1.00 85.06 125 THR A CA 1
ATOM 928 C C . THR A 1 125 ? -24.234 -10.944 8.286 1.00 85.06 125 THR A C 1
ATOM 930 O O . THR A 1 125 ? -23.617 -9.903 8.064 1.00 85.06 125 THR A O 1
ATOM 933 N N . GLU A 1 126 ? -23.723 -12.155 8.046 1.00 75.81 126 GLU A N 1
ATOM 934 C CA . GLU A 1 126 ? -22.375 -12.341 7.497 1.00 75.81 126 GLU A CA 1
ATOM 935 C C . GLU A 1 126 ? -22.191 -11.593 6.171 1.00 75.81 126 GLU A C 1
ATOM 937 O O . GLU A 1 126 ? -23.111 -11.489 5.350 1.00 75.81 126 GLU A O 1
ATOM 942 N N . THR A 1 127 ? -20.974 -11.094 5.961 1.00 77.44 127 THR A N 1
ATOM 943 C CA . THR A 1 127 ? -20.588 -10.378 4.748 1.00 77.44 127 THR A CA 1
ATOM 944 C C . THR A 1 127 ? -19.297 -10.953 4.179 1.00 77.44 127 THR A C 1
ATOM 946 O O . THR A 1 127 ? -18.423 -11.419 4.909 1.00 77.44 127 THR A O 1
ATOM 949 N N . SER A 1 128 ? -19.171 -10.936 2.855 1.00 68.00 128 SER A N 1
ATOM 950 C CA . SER A 1 128 ? -17.899 -11.167 2.170 1.00 68.00 128 SER A CA 1
ATOM 951 C C . SER A 1 128 ? -17.700 -10.129 1.072 1.00 68.00 128 SER A C 1
ATOM 953 O O . SER A 1 128 ? -18.661 -9.538 0.572 1.00 68.00 128 SER A O 1
ATOM 955 N N . ARG A 1 129 ? -16.441 -9.861 0.714 1.00 61.62 129 ARG A N 1
ATOM 956 C CA . ARG A 1 129 ? -16.079 -8.763 -0.187 1.00 61.62 129 ARG A CA 1
ATOM 957 C C . ARG A 1 129 ? -15.177 -9.231 -1.321 1.00 61.62 129 ARG A C 1
ATOM 959 O O . ARG A 1 129 ? -14.260 -10.017 -1.112 1.00 61.62 129 ARG A O 1
ATOM 966 N N . SER A 1 130 ? -15.399 -8.654 -2.499 1.00 48.56 130 SER A N 1
ATOM 967 C CA . SER A 1 130 ? -14.471 -8.690 -3.627 1.00 48.56 130 SER A CA 1
ATOM 968 C C . SER A 1 130 ? -14.383 -7.299 -4.265 1.00 48.56 130 SER A C 1
ATOM 970 O O . SER A 1 130 ? -15.373 -6.568 -4.316 1.00 48.56 130 SER A O 1
ATOM 972 N N . THR A 1 131 ? -13.199 -6.893 -4.714 1.00 55.72 131 THR A N 1
ATOM 973 C CA . THR A 1 131 ? -12.999 -5.627 -5.439 1.00 55.72 131 THR A CA 1
ATOM 974 C C . THR A 1 131 ? -13.035 -5.904 -6.935 1.00 55.72 131 THR A C 1
ATOM 976 O O . THR A 1 131 ? -12.427 -6.874 -7.376 1.00 55.72 131 THR A O 1
ATOM 979 N N . VAL A 1 132 ? -13.751 -5.076 -7.706 1.00 51.09 132 VAL A N 1
ATOM 980 C CA . VAL A 1 132 ? -14.013 -5.355 -9.129 1.00 51.09 132 VAL A CA 1
ATOM 981 C C . VAL A 1 132 ? -13.402 -4.312 -10.064 1.00 51.09 132 VAL A C 1
ATOM 983 O O . VAL A 1 132 ? -12.997 -4.683 -11.162 1.00 51.09 132 VAL A O 1
ATOM 986 N N . LYS A 1 133 ? -13.315 -3.031 -9.669 1.00 54.00 133 LYS A N 1
ATOM 987 C CA . LYS A 1 133 ? -12.628 -1.978 -10.445 1.00 54.00 133 LYS A CA 1
ATOM 988 C C . LYS A 1 133 ? -12.068 -0.896 -9.537 1.00 54.00 133 LYS A C 1
ATOM 990 O O . LYS A 1 133 ? -12.716 -0.521 -8.563 1.00 54.00 133 LYS A O 1
ATOM 995 N N . THR A 1 134 ? -10.918 -0.343 -9.881 1.00 58.69 134 THR A N 1
ATOM 996 C CA . THR A 1 134 ? -10.270 0.708 -9.096 1.00 58.69 134 THR A CA 1
ATOM 997 C C . THR A 1 134 ? -9.643 1.751 -10.007 1.00 58.69 134 THR A C 1
ATOM 999 O O . THR A 1 134 ? -9.084 1.438 -11.052 1.00 58.69 134 THR A O 1
ATOM 1002 N N . ASN A 1 135 ? -9.750 3.006 -9.591 1.00 52.50 135 ASN A N 1
ATOM 1003 C CA . ASN A 1 135 ? -9.177 4.185 -10.218 1.00 52.50 135 ASN A CA 1
ATOM 1004 C C . ASN A 1 135 ? -9.510 4.421 -11.707 1.00 52.50 135 ASN A C 1
ATOM 1006 O O . ASN A 1 135 ? -8.749 5.085 -12.405 1.00 52.50 135 ASN A O 1
ATOM 1010 N N . SER A 1 136 ? -10.652 3.942 -12.206 1.00 53.28 136 SER A N 1
ATOM 1011 C CA . SER A 1 136 ? -11.025 4.174 -13.608 1.00 53.28 136 SER A CA 1
ATOM 1012 C C . SER A 1 136 ? -11.692 5.549 -13.794 1.00 53.28 136 SER A C 1
ATOM 1014 O O . SER A 1 136 ? -12.552 5.919 -12.986 1.00 53.28 136 SER A O 1
ATOM 1016 N N . PRO A 1 137 ? -11.369 6.307 -14.861 1.00 52.91 137 PRO A N 1
ATOM 1017 C CA . PRO A 1 137 ? -12.141 7.483 -15.253 1.00 52.91 137 PRO A CA 1
ATOM 1018 C C . PRO A 1 137 ? -13.557 7.082 -15.686 1.00 52.91 137 PRO A C 1
ATOM 1020 O O . PRO A 1 137 ? -13.745 6.060 -16.351 1.00 52.91 137 PRO A O 1
ATOM 1023 N N . LEU A 1 138 ? -14.551 7.925 -15.398 1.00 47.34 138 LEU A N 1
ATOM 1024 C CA . LEU A 1 138 ? -15.913 7.787 -15.929 1.00 47.34 138 LEU A CA 1
ATOM 1025 C C . LEU A 1 138 ? -15.934 7.974 -17.461 1.00 47.34 138 LEU A C 1
ATOM 1027 O O . LEU A 1 138 ? -16.243 9.054 -17.958 1.00 47.34 138 LEU A O 1
ATOM 1031 N N . ASN A 1 139 ? -15.623 6.929 -18.232 1.00 45.91 139 ASN A N 1
ATOM 1032 C CA . ASN A 1 139 ? -15.797 6.925 -19.685 1.00 45.91 139 ASN A CA 1
ATOM 1033 C C . ASN A 1 139 ? -16.953 6.008 -20.096 1.00 45.91 139 ASN A C 1
ATOM 1035 O O . ASN A 1 139 ? -16.848 4.781 -20.126 1.00 45.91 139 ASN A O 1
ATOM 1039 N N . GLY A 1 140 ? -18.067 6.632 -20.481 1.00 43.09 140 GLY A N 1
ATOM 1040 C CA . GLY A 1 140 ? -19.102 5.988 -21.278 1.00 43.09 140 GLY A CA 1
ATOM 1041 C C . GLY A 1 140 ? -18.570 5.692 -22.680 1.00 43.09 140 GLY A C 1
ATOM 1042 O O . GLY A 1 140 ? -18.648 6.542 -23.560 1.00 43.09 140 GLY A O 1
ATOM 1043 N N . GLY A 1 141 ? -18.043 4.485 -22.886 1.00 32.25 141 GLY A N 1
ATOM 1044 C CA . GLY A 1 141 ? -17.734 3.949 -24.213 1.00 32.25 141 GLY A CA 1
ATOM 1045 C C . GLY A 1 141 ? -16.353 3.307 -24.324 1.00 32.25 141 GLY A C 1
ATOM 1046 O O . GLY A 1 141 ? -15.343 3.999 -24.348 1.00 32.25 141 GLY A O 1
ATOM 1047 N N . GLY A 1 142 ? -16.339 1.980 -24.495 1.00 28.91 142 GLY A N 1
ATOM 1048 C CA . GLY A 1 142 ? -15.163 1.203 -24.899 1.00 28.91 142 GLY A CA 1
ATOM 1049 C C . GLY A 1 142 ? -14.470 0.491 -23.741 1.00 28.91 142 GLY A C 1
ATOM 1050 O O . GLY A 1 142 ? -13.624 1.061 -23.066 1.00 28.91 142 GLY A O 1
ATOM 1051 N N . ILE A 1 143 ? -14.804 -0.787 -23.543 1.00 33.31 143 ILE A N 1
ATOM 1052 C CA . ILE A 1 143 ? -14.114 -1.678 -22.605 1.00 33.31 143 ILE A CA 1
ATOM 1053 C C . ILE A 1 143 ? -12.754 -2.035 -23.216 1.00 33.31 143 ILE A C 1
ATOM 1055 O O . ILE A 1 143 ? -12.628 -3.003 -23.963 1.00 33.31 143 ILE A O 1
ATOM 1059 N N . VAL A 1 144 ? -11.739 -1.238 -22.909 1.00 31.59 144 VAL A N 1
ATOM 1060 C CA . VAL A 1 144 ? -10.381 -1.754 -22.738 1.00 31.59 144 VAL A CA 1
ATOM 1061 C C . VAL A 1 144 ? -10.172 -1.772 -21.222 1.00 31.59 144 VAL A C 1
ATOM 1063 O O . VAL A 1 144 ? -10.480 -0.758 -20.596 1.00 31.59 144 VAL A O 1
ATOM 1066 N N . PRO A 1 145 ? -9.762 -2.892 -20.598 1.00 33.28 145 PRO A N 1
ATOM 1067 C CA . PRO A 1 145 ? -9.464 -2.889 -19.173 1.00 33.28 145 PRO A CA 1
ATOM 1068 C C . PRO A 1 145 ? -8.328 -1.892 -18.949 1.00 33.28 145 PRO A C 1
ATOM 1070 O O . PRO A 1 145 ? -7.231 -2.076 -19.478 1.00 33.28 145 PRO A O 1
ATOM 1073 N N . ASP A 1 146 ? -8.628 -0.811 -18.239 1.00 36.41 146 ASP A N 1
ATOM 1074 C CA . ASP A 1 146 ? -7.626 0.099 -17.705 1.00 36.41 146 ASP A CA 1
ATOM 1075 C C . ASP A 1 146 ? -6.888 -0.680 -16.614 1.00 36.41 146 ASP A C 1
ATOM 1077 O O . ASP A 1 146 ? -7.384 -0.841 -15.502 1.00 36.41 146 ASP A O 1
ATOM 1081 N N . LEU A 1 147 ? -5.788 -1.325 -17.003 1.00 39.88 147 LEU A N 1
ATOM 1082 C CA . LEU A 1 147 ? -4.917 -2.044 -16.085 1.00 39.88 147 LEU A CA 1
ATOM 1083 C C . LEU A 1 147 ? -4.201 -1.020 -15.207 1.00 39.88 147 LEU A C 1
ATOM 1085 O O . LEU A 1 147 ? -3.629 -0.058 -15.728 1.00 39.88 147 LEU A O 1
ATOM 1089 N N . SER A 1 148 ? -4.109 -1.329 -13.916 1.00 44.88 148 SER A N 1
ATOM 1090 C CA . SER A 1 148 ? -3.198 -0.733 -12.937 1.00 44.88 148 SER A CA 1
ATOM 1091 C C . SER A 1 148 ? -3.733 0.469 -12.154 1.00 44.88 148 SER A C 1
ATOM 1093 O O . SER A 1 148 ? -3.306 1.611 -12.300 1.00 44.88 148 SER A O 1
ATOM 1095 N N . SER A 1 149 ? -4.597 0.164 -11.192 1.00 49.16 149 SER A N 1
ATOM 1096 C CA . SER A 1 149 ? -4.525 0.872 -9.912 1.00 49.16 149 SER A CA 1
ATOM 1097 C C . SER A 1 149 ? -3.508 0.170 -9.007 1.00 49.16 149 SER A C 1
ATOM 1099 O O . SER A 1 149 ? -3.371 -1.055 -9.054 1.00 49.16 149 SER A O 1
ATOM 1101 N N . SER A 1 150 ? -2.882 0.899 -8.091 1.00 46.84 150 SER A N 1
ATOM 1102 C CA . SER A 1 150 ? -2.001 0.311 -7.076 1.00 46.84 150 SER A CA 1
ATOM 1103 C C . SER A 1 150 ? -2.661 -0.709 -6.144 1.00 46.84 150 SER A C 1
ATOM 1105 O O . SER A 1 150 ? -1.965 -1.474 -5.481 1.00 46.84 150 SER A O 1
ATOM 1107 N N . PHE A 1 151 ? -3.994 -0.751 -6.090 1.00 40.69 151 PHE A N 1
ATOM 1108 C CA . PHE A 1 151 ? -4.745 -1.700 -5.271 1.00 40.69 151 PHE A CA 1
ATOM 1109 C C . PHE A 1 151 ? -4.721 -3.130 -5.841 1.00 40.69 151 PHE A C 1
ATOM 1111 O O . PHE A 1 151 ? -4.816 -4.083 -5.075 1.00 40.69 151 PHE A O 1
ATOM 1118 N N . GLU A 1 152 ? -4.524 -3.299 -7.155 1.00 53.28 152 GLU A N 1
ATOM 1119 C CA . GLU A 1 152 ? -4.358 -4.626 -7.776 1.00 53.28 152 GLU A CA 1
ATOM 1120 C C . GLU A 1 152 ? -2.978 -5.227 -7.488 1.00 53.28 152 GLU A C 1
ATOM 1122 O O . GLU A 1 152 ? -2.799 -6.434 -7.600 1.00 53.28 152 GLU A O 1
ATOM 1127 N N . LEU A 1 153 ? -2.010 -4.417 -7.040 1.00 56.69 153 LEU A N 1
ATOM 1128 C CA . LEU A 1 153 ? -0.658 -4.890 -6.752 1.00 56.69 153 LEU A CA 1
ATOM 1129 C C . LEU A 1 153 ? -0.594 -5.856 -5.573 1.00 56.69 153 LEU A C 1
ATOM 1131 O O . LEU A 1 153 ? 0.456 -6.446 -5.397 1.00 56.69 153 LEU A O 1
ATOM 1135 N N . LEU A 1 154 ? -1.625 -6.025 -4.745 1.00 72.38 154 LEU A N 1
ATOM 1136 C CA . LEU A 1 154 ? -1.611 -6.998 -3.650 1.00 72.38 154 LEU A CA 1
ATOM 1137 C C . LEU A 1 154 ? -2.738 -8.011 -3.828 1.00 72.38 154 LEU A C 1
ATOM 1139 O O . LEU A 1 154 ? -3.899 -7.641 -3.960 1.00 72.38 154 LEU A O 1
ATOM 1143 N N . THR A 1 155 ? -2.405 -9.302 -3.747 1.00 59.12 155 THR A N 1
ATOM 1144 C CA . THR A 1 155 ? -3.407 -10.385 -3.832 1.00 59.12 155 THR A CA 1
ATOM 1145 C C . THR A 1 155 ? -4.403 -10.370 -2.678 1.00 59.12 155 THR A C 1
ATOM 1147 O O . THR A 1 155 ? -5.498 -10.909 -2.792 1.00 59.12 155 THR A O 1
ATOM 1150 N N . GLU A 1 156 ? -3.999 -9.785 -1.554 1.00 68.50 156 GLU A N 1
ATOM 1151 C CA . GLU A 1 156 ? -4.815 -9.556 -0.373 1.00 68.50 156 GLU A CA 1
ATOM 1152 C C . GLU A 1 156 ? -4.285 -8.303 0.326 1.00 68.50 156 GLU A C 1
ATOM 1154 O O . GLU A 1 156 ? -3.076 -8.140 0.509 1.00 68.50 156 GLU A O 1
ATOM 1159 N N . SER A 1 157 ? -5.194 -7.395 0.675 1.00 74.94 157 SER A N 1
ATOM 1160 C CA . SER A 1 157 ? -4.856 -6.073 1.207 1.00 74.94 157 SER A CA 1
ATOM 1161 C C . SER A 1 157 ? -5.259 -5.897 2.673 1.00 74.94 157 SER A C 1
ATOM 1163 O O . SER A 1 157 ? -5.101 -4.801 3.210 1.00 74.94 157 SER A O 1
ATOM 1165 N N . ILE A 1 158 ? -5.830 -6.926 3.310 1.00 77.00 158 ILE A N 1
ATOM 1166 C CA . ILE A 1 158 ? -6.323 -6.893 4.691 1.00 77.00 158 ILE A CA 1
ATOM 1167 C C . ILE A 1 158 ? -5.970 -8.217 5.367 1.00 77.00 158 ILE A C 1
ATOM 1169 O O . ILE A 1 158 ? -6.307 -9.265 4.839 1.00 77.00 158 ILE A O 1
ATOM 1173 N N . ILE A 1 159 ? -5.312 -8.160 6.522 1.00 82.69 159 ILE A N 1
ATOM 1174 C CA . ILE A 1 159 ? -4.947 -9.326 7.335 1.00 82.69 159 ILE A CA 1
ATOM 1175 C C . ILE A 1 159 ? -5.252 -9.063 8.808 1.00 82.69 159 ILE A C 1
ATOM 1177 O O . ILE A 1 159 ? -5.268 -7.909 9.241 1.00 82.69 159 ILE A O 1
ATOM 1181 N N . SER A 1 160 ? -5.456 -10.116 9.594 1.00 85.31 160 SER A N 1
ATOM 1182 C CA . SER A 1 160 ? -5.677 -9.992 11.036 1.00 85.31 160 SER A CA 1
ATOM 1183 C C . SER A 1 160 ? -4.364 -9.947 11.823 1.00 85.31 160 SER A C 1
ATOM 1185 O O . SER A 1 160 ? -3.347 -10.543 11.458 1.00 85.31 160 SER A O 1
ATOM 1187 N N . GLU A 1 161 ? -4.381 -9.209 12.929 1.00 92.75 161 GLU A N 1
ATOM 1188 C CA . GLU A 1 161 ? -3.294 -9.145 13.898 1.00 92.75 161 GLU A CA 1
ATOM 1189 C C . GLU A 1 161 ? -2.862 -10.542 14.349 1.00 92.75 161 GLU A C 1
ATOM 1191 O O . GLU A 1 161 ? -3.668 -11.437 14.581 1.00 92.75 161 GLU A O 1
ATOM 1196 N N . GLY A 1 162 ? -1.556 -10.718 14.540 1.00 88.62 162 GLY A N 1
ATOM 1197 C CA . GLY A 1 162 ? -1.014 -11.945 15.107 1.00 88.62 162 GLY A CA 1
ATOM 1198 C C . GLY A 1 162 ? -0.988 -13.123 14.135 1.00 88.62 162 GLY A C 1
ATOM 1199 O O . GLY A 1 162 ? -0.469 -14.179 14.509 1.00 88.62 162 GLY A O 1
ATOM 1200 N N . GLU A 1 163 ? -1.455 -12.956 12.899 1.00 84.12 163 GLU A N 1
ATOM 1201 C CA . GLU A 1 163 ? -1.402 -13.981 11.862 1.00 84.12 163 GLU A CA 1
ATOM 1202 C C . GLU A 1 163 ? -0.137 -13.880 11.006 1.00 84.12 163 GLU A C 1
ATOM 1204 O O . GLU A 1 163 ? 0.477 -12.822 10.861 1.00 84.12 163 GLU A O 1
ATOM 1209 N N . ASN A 1 164 ? 0.293 -15.020 10.459 1.00 81.94 164 ASN A N 1
ATOM 1210 C CA . ASN A 1 164 ? 1.275 -15.009 9.381 1.00 81.94 164 ASN A CA 1
ATOM 1211 C C . ASN A 1 164 ? 0.516 -14.842 8.072 1.00 81.94 164 ASN A C 1
ATOM 1213 O O . ASN A 1 164 ? -0.377 -15.637 7.787 1.00 81.94 164 ASN A O 1
ATOM 1217 N N . PHE A 1 165 ? 0.932 -13.886 7.258 1.00 85.31 165 PHE A N 1
ATOM 1218 C CA . PHE A 1 165 ? 0.343 -13.669 5.949 1.00 85.31 165 PHE A CA 1
ATOM 1219 C C . PHE A 1 165 ? 1.182 -14.323 4.853 1.00 85.31 165 PHE A C 1
ATOM 1221 O O . PHE A 1 165 ? 2.414 -14.289 4.904 1.00 85.31 165 PHE A O 1
ATOM 1228 N N . TYR A 1 166 ? 0.504 -14.889 3.856 1.00 83.12 166 TYR A N 1
ATOM 1229 C CA . TYR A 1 166 ? 1.090 -15.422 2.632 1.00 83.12 166 TYR A CA 1
ATOM 1230 C C . TYR A 1 166 ? 0.310 -14.856 1.454 1.00 83.12 166 TYR A C 1
ATOM 1232 O O . TYR A 1 166 ? -0.838 -15.225 1.236 1.00 83.12 166 TYR A O 1
ATOM 1240 N N . GLY A 1 167 ? 0.948 -13.995 0.677 1.00 81.50 167 GLY A N 1
ATOM 1241 C CA . GLY A 1 167 ? 0.333 -13.425 -0.511 1.00 81.50 167 GLY A CA 1
ATOM 1242 C C . GLY A 1 167 ? 1.384 -13.080 -1.537 1.00 81.50 167 GLY A C 1
ATOM 1243 O O . GLY A 1 167 ? 2.487 -13.633 -1.536 1.00 81.50 167 GLY A O 1
ATOM 1244 N N . GLY A 1 168 ? 1.057 -12.162 -2.429 1.00 85.62 168 GLY A N 1
ATOM 1245 C CA . GLY A 1 168 ? 2.027 -11.690 -3.388 1.00 85.62 168 GLY A CA 1
ATOM 1246 C C . GLY A 1 168 ? 1.737 -10.301 -3.899 1.00 85.62 168 GLY A C 1
ATOM 1247 O O . GLY A 1 168 ? 0.655 -9.750 -3.696 1.00 85.62 168 GLY A O 1
ATOM 1248 N N . ILE A 1 169 ? 2.759 -9.762 -4.555 1.00 88.12 169 ILE A N 1
ATOM 1249 C CA . ILE A 1 169 ? 2.670 -8.508 -5.277 1.00 88.12 169 ILE A CA 1
ATOM 1250 C C . ILE A 1 169 ? 2.403 -8.813 -6.745 1.00 88.12 169 ILE A C 1
ATOM 1252 O O . ILE A 1 169 ? 3.239 -9.466 -7.382 1.00 88.12 169 ILE A O 1
ATOM 1256 N N . ALA A 1 170 ? 1.248 -8.395 -7.253 1.00 86.38 170 ALA A N 1
ATOM 1257 C CA . ALA A 1 170 ? 0.953 -8.459 -8.674 1.00 86.38 170 ALA A CA 1
ATOM 1258 C C . ALA A 1 170 ? 1.878 -7.510 -9.436 1.00 86.38 170 ALA A C 1
ATOM 1260 O O . ALA A 1 170 ? 2.258 -6.455 -8.931 1.00 86.38 170 ALA A O 1
ATOM 1261 N N . VAL A 1 171 ? 2.289 -7.909 -10.635 1.00 85.38 171 VAL A N 1
ATOM 1262 C CA . VAL A 1 171 ? 3.191 -7.116 -11.472 1.00 85.38 171 VAL A CA 1
ATOM 1263 C C . VAL A 1 171 ? 2.778 -7.162 -12.931 1.00 85.38 171 VAL A C 1
ATOM 1265 O O . VAL A 1 171 ? 2.366 -8.204 -13.451 1.00 85.38 171 VAL A O 1
ATOM 1268 N N . HIS A 1 172 ? 2.946 -6.029 -13.598 1.00 86.38 172 HIS A N 1
ATOM 1269 C CA . HIS A 1 172 ? 2.527 -5.812 -14.972 1.00 86.38 172 HIS A CA 1
ATOM 1270 C C . HIS A 1 172 ? 3.612 -6.213 -15.972 1.00 86.38 172 HIS A C 1
ATOM 1272 O O . HIS A 1 172 ? 4.804 -6.317 -15.667 1.00 86.38 172 HIS A O 1
ATOM 1278 N N . ASP A 1 173 ? 3.200 -6.436 -17.217 1.00 83.25 173 ASP A N 1
ATOM 1279 C CA . ASP A 1 173 ? 4.100 -6.813 -18.302 1.00 83.25 173 ASP A CA 1
ATOM 1280 C C . ASP A 1 173 ? 4.779 -5.608 -18.967 1.00 83.25 173 ASP A C 1
ATOM 1282 O O . ASP A 1 173 ? 5.836 -5.792 -19.582 1.00 83.25 173 ASP A O 1
ATOM 1286 N N . ASN A 1 174 ? 4.238 -4.390 -18.811 1.00 88.88 174 ASN A N 1
ATOM 1287 C CA . ASN A 1 174 ? 4.748 -3.167 -19.435 1.00 88.88 174 ASN A CA 1
ATOM 1288 C C . ASN A 1 174 ? 4.668 -1.912 -18.537 1.00 88.88 174 ASN A C 1
ATOM 1290 O O . ASN A 1 174 ? 3.767 -1.772 -17.716 1.00 88.88 174 ASN A O 1
ATOM 1294 N N . CYS A 1 175 ? 5.578 -0.958 -18.758 1.00 90.75 175 CYS A N 1
ATOM 1295 C CA . CYS A 1 175 ? 5.490 0.398 -18.211 1.00 90.75 175 CYS A CA 1
ATOM 1296 C C . CYS A 1 175 ? 4.628 1.310 -19.083 1.00 90.75 175 CYS A C 1
ATOM 1298 O O . CYS A 1 175 ? 4.616 1.188 -20.315 1.00 90.75 175 CYS A O 1
ATOM 1300 N N . GLN A 1 176 ? 3.992 2.291 -18.446 1.00 87.19 176 GLN A N 1
ATOM 1301 C CA . GLN A 1 176 ? 3.200 3.313 -19.122 1.00 87.19 176 GLN A CA 1
ATOM 1302 C C . GLN A 1 176 ? 4.046 4.527 -19.553 1.00 87.19 176 GLN A C 1
ATOM 1304 O O . GLN A 1 176 ? 5.074 4.838 -18.953 1.00 87.19 176 GLN A O 1
ATOM 1309 N N . GLY A 1 177 ? 3.600 5.238 -20.598 1.00 76.25 177 GLY A N 1
ATOM 1310 C CA . GLY A 1 177 ? 4.098 6.581 -20.937 1.00 76.25 177 GLY A CA 1
ATOM 1311 C C . GLY A 1 177 ? 5.376 6.680 -21.787 1.00 76.25 177 GLY A C 1
ATOM 1312 O O . GLY A 1 177 ? 5.988 7.743 -21.808 1.00 76.25 177 GLY A O 1
ATOM 1313 N N . GLY A 1 178 ? 5.798 5.628 -22.500 1.00 72.75 178 GLY A N 1
ATOM 1314 C CA . GLY A 1 178 ? 7.003 5.652 -23.353 1.00 72.75 178 GLY A CA 1
ATOM 1315 C C . GLY A 1 178 ? 6.778 5.270 -24.815 1.00 72.75 178 GLY A C 1
ATOM 1316 O O . GLY A 1 178 ? 5.801 4.613 -25.163 1.00 72.75 178 GLY A O 1
ATOM 1317 N N . THR A 1 179 ? 7.737 5.625 -25.678 1.00 71.19 179 THR A N 1
ATOM 1318 C CA . THR A 1 179 ? 7.809 5.129 -27.063 1.00 71.19 179 THR A CA 1
ATOM 1319 C C . THR A 1 179 ? 8.745 3.923 -27.153 1.00 71.19 179 THR A C 1
ATOM 1321 O O . THR A 1 179 ? 9.909 4.018 -26.762 1.00 71.19 179 THR A O 1
ATOM 1324 N N . GLY A 1 180 ? 8.284 2.809 -27.725 1.00 77.19 180 GLY A N 1
ATOM 1325 C CA . GLY A 1 180 ? 9.111 1.623 -27.972 1.00 77.19 180 GLY A CA 1
ATOM 1326 C C . GLY A 1 180 ? 8.790 0.446 -27.050 1.00 77.19 180 GLY A C 1
ATOM 1327 O O . GLY A 1 180 ? 7.651 0.253 -26.646 1.00 77.19 180 GLY A O 1
ATOM 1328 N N . ASN A 1 181 ? 9.788 -0.398 -26.771 1.00 82.81 181 ASN A N 1
ATOM 1329 C CA . ASN A 1 181 ? 9.603 -1.603 -25.961 1.00 82.81 181 ASN A CA 1
ATOM 1330 C C . ASN A 1 181 ? 9.601 -1.254 -24.464 1.00 82.81 181 ASN A C 1
ATOM 1332 O O . ASN A 1 181 ? 10.664 -1.178 -23.845 1.00 82.81 181 ASN A O 1
ATOM 1336 N N . THR A 1 182 ? 8.409 -1.080 -23.901 1.00 88.31 182 THR A N 1
ATOM 1337 C CA . THR A 1 182 ? 8.180 -0.789 -22.481 1.00 88.31 182 THR A CA 1
ATOM 1338 C C . THR A 1 182 ? 8.006 -2.050 -21.642 1.00 88.31 182 THR A C 1
ATOM 1340 O O . THR A 1 182 ? 7.456 -1.980 -20.557 1.00 88.31 182 THR A O 1
ATOM 1343 N N . ARG A 1 183 ? 8.489 -3.213 -22.089 1.00 91.56 183 ARG A N 1
ATOM 1344 C CA . ARG A 1 183 ? 8.364 -4.451 -21.316 1.00 91.56 183 ARG A CA 1
ATOM 1345 C C . ARG A 1 183 ? 9.075 -4.346 -19.970 1.00 91.56 183 ARG A C 1
ATOM 1347 O O . ARG A 1 183 ? 10.251 -3.962 -19.934 1.00 91.56 183 ARG A O 1
ATOM 1354 N N . VAL A 1 184 ? 8.414 -4.785 -18.904 1.00 92.75 184 VAL A N 1
ATOM 1355 C CA . VAL A 1 184 ? 8.998 -4.898 -17.566 1.00 92.75 184 VAL A CA 1
ATOM 1356 C C . VAL A 1 184 ? 10.029 -6.029 -17.540 1.00 92.75 184 VAL A C 1
ATOM 1358 O O . VAL A 1 184 ? 9.815 -7.145 -18.019 1.00 92.75 184 VAL A O 1
ATOM 1361 N N . MET A 1 185 ? 11.208 -5.710 -17.017 1.00 94.44 185 MET A N 1
ATOM 1362 C CA . MET A 1 185 ? 12.389 -6.573 -16.965 1.00 94.44 185 MET A CA 1
ATOM 1363 C C . MET A 1 185 ? 12.897 -6.772 -15.537 1.00 94.44 185 MET A C 1
ATOM 1365 O O . MET A 1 185 ? 13.794 -7.592 -15.322 1.00 94.44 185 MET A O 1
ATOM 1369 N N . GLY A 1 186 ? 12.367 -6.035 -14.568 1.00 95.44 186 GLY A N 1
ATOM 1370 C CA . GLY A 1 186 ? 12.664 -6.226 -13.162 1.00 95.44 186 GLY A CA 1
ATOM 1371 C C . GLY A 1 186 ? 11.615 -5.585 -12.272 1.00 95.44 186 GLY A C 1
ATOM 1372 O O . GLY A 1 186 ? 10.856 -4.730 -12.712 1.00 95.44 186 GLY A O 1
ATOM 1373 N N . HIS A 1 187 ? 11.606 -6.004 -11.018 1.00 96.25 187 HIS A N 1
ATOM 1374 C CA . HIS A 1 187 ? 10.723 -5.484 -9.989 1.00 96.25 187 HIS A CA 1
ATOM 1375 C C . HIS A 1 187 ? 11.535 -5.225 -8.735 1.00 96.25 187 HIS A C 1
ATOM 1377 O O . HIS A 1 187 ? 12.438 -5.999 -8.400 1.00 96.25 187 HIS A O 1
ATOM 1383 N N . SER A 1 188 ? 11.189 -4.160 -8.035 1.00 97.56 188 SER A N 1
ATOM 1384 C CA . SER A 1 188 ? 11.772 -3.785 -6.761 1.00 97.56 188 SER A CA 1
ATOM 1385 C C . SER A 1 188 ? 10.648 -3.499 -5.785 1.00 97.56 188 SER A C 1
ATOM 1387 O O . SER A 1 188 ? 9.750 -2.735 -6.109 1.00 97.56 188 SER A O 1
ATOM 1389 N N . VAL A 1 189 ? 10.688 -4.119 -4.615 1.00 97.75 189 VAL A N 1
ATOM 1390 C CA . VAL A 1 189 ? 9.689 -3.959 -3.558 1.00 97.75 189 VAL A CA 1
ATOM 1391 C C . VAL A 1 189 ? 10.420 -3.540 -2.298 1.00 97.75 189 VAL A C 1
ATOM 1393 O O . VAL A 1 189 ? 11.446 -4.136 -1.963 1.00 97.75 189 VAL A O 1
ATOM 1396 N N . LEU A 1 190 ? 9.887 -2.551 -1.594 1.00 98.25 190 LEU A N 1
ATOM 1397 C CA . LEU A 1 190 ? 10.437 -2.027 -0.356 1.00 98.25 190 LEU A CA 1
ATOM 1398 C C . LEU A 1 190 ? 9.322 -1.846 0.680 1.00 98.25 190 LEU A C 1
ATOM 1400 O O . LEU A 1 190 ? 8.318 -1.183 0.418 1.00 98.25 190 LEU A O 1
ATOM 1404 N N . PHE A 1 191 ? 9.526 -2.431 1.858 1.00 98.00 191 PHE A N 1
ATOM 1405 C CA . PHE A 1 191 ? 8.692 -2.203 3.034 1.00 98.00 191 PHE A CA 1
ATOM 1406 C C . PHE A 1 191 ? 9.229 -1.002 3.821 1.00 98.00 191 PHE A C 1
ATOM 1408 O O . PHE A 1 191 ? 10.441 -0.767 3.822 1.00 98.00 191 PHE A O 1
ATOM 1415 N N . PRO A 1 192 ? 8.364 -0.264 4.536 1.00 97.62 192 PRO A N 1
ATOM 1416 C CA . PRO A 1 192 ? 8.782 0.904 5.297 1.00 97.62 192 PRO A CA 1
ATOM 1417 C C . PRO A 1 192 ? 9.548 0.472 6.552 1.00 97.62 192 PRO A C 1
ATOM 1419 O O . PRO A 1 192 ? 8.962 0.079 7.562 1.00 97.62 192 PRO A O 1
ATOM 1422 N N . THR A 1 193 ? 10.880 0.506 6.481 1.00 95.56 193 THR A N 1
ATOM 1423 C CA . THR A 1 193 ? 11.754 -0.088 7.511 1.00 95.56 193 THR A CA 1
ATOM 1424 C C . THR A 1 193 ? 12.827 0.868 8.014 1.00 95.56 193 THR A C 1
ATOM 1426 O O . THR A 1 193 ? 13.191 0.801 9.192 1.00 95.56 193 THR A O 1
ATOM 1429 N N . GLN A 1 194 ? 13.305 1.788 7.171 1.00 93.69 194 GLN A N 1
ATOM 1430 C CA . GLN A 1 194 ? 14.301 2.788 7.539 1.00 93.69 194 GLN A CA 1
ATOM 1431 C C . GLN A 1 194 ? 13.632 4.132 7.846 1.00 93.69 194 GLN A C 1
ATOM 1433 O O . GLN A 1 194 ? 13.249 4.881 6.947 1.00 93.69 194 GLN A O 1
ATOM 1438 N N . ALA A 1 195 ? 13.536 4.443 9.143 1.00 93.69 195 ALA A N 1
ATOM 1439 C CA . ALA A 1 195 ? 12.897 5.659 9.658 1.00 93.69 195 ALA A CA 1
ATOM 1440 C C . ALA A 1 195 ? 11.509 5.914 9.027 1.00 93.69 195 ALA A C 1
ATOM 1442 O O . ALA A 1 195 ? 11.301 6.976 8.439 1.00 93.69 195 ALA A O 1
ATOM 1443 N N . PRO A 1 196 ? 10.582 4.939 9.091 1.00 96.75 196 PRO A N 1
ATOM 1444 C CA . PRO A 1 196 ? 9.279 5.077 8.456 1.00 96.75 196 PRO A CA 1
ATOM 1445 C C . PRO A 1 196 ? 8.489 6.245 9.054 1.00 96.75 196 PRO A C 1
ATOM 1447 O O . PRO A 1 196 ? 8.615 6.550 10.244 1.00 96.75 196 PRO A O 1
ATOM 1450 N N . ILE A 1 197 ? 7.658 6.877 8.230 1.00 96.00 197 ILE A N 1
ATOM 1451 C CA . ILE A 1 197 ? 6.733 7.920 8.673 1.00 96.00 197 ILE A CA 1
ATOM 1452 C C . ILE A 1 197 ? 5.490 7.208 9.199 1.00 96.00 197 ILE A C 1
ATOM 1454 O O . ILE A 1 197 ? 4.861 6.452 8.465 1.00 96.00 197 ILE A O 1
ATOM 1458 N N . VAL A 1 198 ? 5.168 7.404 10.477 1.00 97.50 198 VAL A N 1
ATOM 1459 C CA . VAL A 1 198 ? 4.011 6.777 11.128 1.00 97.50 198 VAL A CA 1
ATOM 1460 C C . VAL A 1 198 ? 3.034 7.870 11.524 1.00 97.50 198 VAL A C 1
ATOM 1462 O O . VAL A 1 198 ? 3.344 8.684 12.394 1.00 97.50 198 VAL A O 1
ATOM 1465 N N . THR A 1 199 ? 1.866 7.883 10.895 1.00 93.06 199 THR A N 1
ATOM 1466 C CA . THR A 1 199 ? 0.903 8.983 10.983 1.00 93.06 199 THR A CA 1
ATOM 1467 C C . THR A 1 199 ? -0.435 8.480 11.497 1.00 93.06 199 THR A C 1
ATOM 1469 O O . THR A 1 199 ? -1.019 7.547 10.945 1.00 93.06 199 THR A O 1
ATOM 1472 N N . ARG A 1 200 ? -0.957 9.130 12.536 1.00 93.06 200 ARG A N 1
ATOM 1473 C CA . ARG A 1 200 ? -2.345 8.956 12.967 1.00 93.06 200 ARG A CA 1
ATOM 1474 C C . ARG A 1 200 ? -3.258 9.601 11.933 1.00 93.06 200 ARG A C 1
ATOM 1476 O O . ARG A 1 200 ? -3.142 10.796 11.671 1.00 93.06 200 ARG A O 1
ATOM 1483 N N . ILE A 1 201 ? -4.144 8.825 11.326 1.00 82.31 201 ILE A N 1
ATOM 1484 C CA . ILE A 1 201 ? -4.878 9.278 10.139 1.00 82.31 201 ILE A CA 1
ATOM 1485 C C . ILE A 1 201 ? -5.894 10.386 10.453 1.00 82.31 201 ILE A C 1
ATOM 1487 O O . ILE A 1 201 ? -6.101 11.288 9.649 1.00 82.31 201 ILE A O 1
ATOM 1491 N N . ASP A 1 202 ? -6.529 10.341 11.618 1.00 75.38 202 ASP A N 1
ATOM 1492 C CA . ASP A 1 202 ? -7.570 11.285 12.034 1.00 75.38 202 ASP A CA 1
ATOM 1493 C C . ASP A 1 202 ? -7.035 12.677 12.412 1.00 75.38 202 ASP A C 1
ATOM 1495 O O . ASP A 1 202 ? -7.773 13.653 12.290 1.00 75.38 202 ASP A O 1
ATOM 1499 N N . THR A 1 203 ? -5.780 12.792 12.856 1.00 82.81 203 THR A N 1
ATOM 1500 C CA . THR A 1 203 ? -5.173 14.081 13.251 1.00 82.81 203 THR A CA 1
ATOM 1501 C C . THR A 1 203 ? -3.957 14.496 12.441 1.00 82.81 203 THR A C 1
ATOM 1503 O O . THR A 1 203 ? -3.521 15.639 12.565 1.00 82.81 203 THR A O 1
ATOM 1506 N N . GLY A 1 204 ? -3.376 13.594 11.652 1.00 79.75 204 GLY A N 1
ATOM 1507 C CA . GLY A 1 204 ? -2.080 13.809 11.007 1.00 79.75 204 GLY A CA 1
ATOM 1508 C C . GLY A 1 204 ? -0.896 13.790 11.983 1.00 79.75 204 GLY A C 1
ATOM 1509 O O . GLY A 1 204 ? 0.204 14.200 11.623 1.00 79.75 204 GLY A O 1
ATOM 1510 N N . GLU A 1 205 ? -1.098 13.352 13.229 1.00 92.12 205 GLU A N 1
ATOM 1511 C CA . GLU A 1 205 ? -0.048 13.316 14.248 1.00 92.12 205 GLU A CA 1
ATOM 1512 C C . GLU A 1 205 ? 1.025 12.273 13.899 1.00 92.12 205 GLU A C 1
ATOM 1514 O O . GLU A 1 205 ? 0.723 11.084 13.770 1.00 92.12 205 GLU A O 1
ATOM 1519 N N . ILE A 1 206 ? 2.288 12.704 13.806 1.00 94.31 206 ILE A N 1
ATOM 1520 C CA . ILE A 1 206 ? 3.433 11.803 13.619 1.00 94.31 206 ILE A CA 1
ATOM 1521 C C . ILE A 1 206 ? 3.785 11.139 14.949 1.00 94.31 206 ILE A C 1
ATOM 1523 O O . ILE A 1 206 ? 3.963 11.809 15.968 1.00 94.31 206 ILE A O 1
ATOM 1527 N N . ARG A 1 207 ? 3.934 9.814 14.937 1.00 94.81 207 ARG A N 1
ATOM 1528 C CA . ARG A 1 207 ? 4.227 9.004 16.124 1.00 94.81 207 ARG A CA 1
ATOM 1529 C C . ARG A 1 207 ? 5.424 8.085 15.878 1.00 94.81 207 ARG A C 1
ATOM 1531 O O . ARG A 1 207 ? 5.894 7.921 14.759 1.00 94.81 207 ARG A O 1
ATOM 1538 N N . ALA A 1 208 ? 5.935 7.465 16.939 1.00 95.81 208 ALA A N 1
ATOM 1539 C CA . ALA A 1 208 ? 6.891 6.370 16.799 1.00 95.81 208 ALA A CA 1
ATOM 1540 C C . ALA A 1 208 ? 6.145 5.052 16.549 1.00 95.81 208 ALA A C 1
ATOM 1542 O O . ALA A 1 208 ? 5.130 4.796 17.197 1.00 95.81 208 ALA A O 1
ATOM 1543 N N . LEU A 1 209 ? 6.687 4.174 15.697 1.00 95.88 209 LEU A N 1
ATOM 1544 C CA . LEU A 1 209 ? 6.121 2.837 15.453 1.00 95.88 209 LEU A CA 1
ATOM 1545 C C . LEU A 1 209 ? 5.955 2.033 16.751 1.00 95.88 209 LEU A C 1
ATOM 1547 O O . LEU A 1 209 ? 4.949 1.363 16.967 1.00 95.88 209 LEU A O 1
ATOM 1551 N N . SER A 1 210 ? 6.919 2.182 17.660 1.00 96.25 210 SER A N 1
ATOM 1552 C CA . SER A 1 210 ? 6.908 1.567 18.985 1.00 96.25 210 SER A CA 1
ATOM 1553 C C . SER A 1 210 ? 5.779 2.058 19.891 1.00 96.25 210 SER A C 1
ATOM 1555 O O . SER A 1 210 ? 5.615 1.511 20.975 1.00 96.25 210 SER A O 1
ATOM 1557 N N . ASN A 1 211 ? 5.038 3.103 19.529 1.00 96.62 211 ASN A N 1
ATOM 1558 C CA . ASN A 1 211 ? 3.846 3.507 20.274 1.00 96.62 211 ASN A CA 1
ATOM 1559 C C . ASN A 1 211 ? 2.638 2.635 19.905 1.00 96.62 211 ASN A C 1
ATOM 1561 O O . ASN A 1 211 ? 1.688 2.581 20.678 1.00 96.62 211 ASN A O 1
ATOM 1565 N N . GLU A 1 212 ? 2.691 1.961 18.754 1.00 97.25 212 GLU A N 1
ATOM 1566 C CA . GLU A 1 212 ? 1.583 1.189 18.191 1.00 97.25 212 GLU A CA 1
ATOM 1567 C C . GLU A 1 212 ? 1.814 -0.303 18.258 1.00 97.25 212 GLU A C 1
ATOM 1569 O O . GLU A 1 212 ? 0.901 -1.047 18.599 1.00 97.25 212 GLU A O 1
ATOM 1574 N N . LEU A 1 213 ? 3.030 -0.741 17.938 1.00 97.81 213 LEU A N 1
ATOM 1575 C CA . LEU A 1 213 ? 3.350 -2.150 17.764 1.00 97.81 213 LEU A CA 1
ATOM 1576 C C . LEU A 1 213 ? 4.319 -2.640 18.831 1.00 97.81 213 LEU A C 1
ATOM 1578 O O . LEU A 1 213 ? 5.110 -1.877 19.392 1.00 97.81 213 LEU A O 1
ATOM 1582 N N . THR A 1 214 ? 4.272 -3.941 19.105 1.00 97.06 214 THR A N 1
ATOM 1583 C CA . THR A 1 214 ? 5.224 -4.606 20.008 1.00 97.06 214 THR A CA 1
ATOM 1584 C C . THR A 1 214 ? 6.648 -4.612 19.441 1.00 97.06 214 THR A C 1
ATOM 1586 O O . THR A 1 214 ? 7.615 -4.680 20.200 1.00 97.06 214 THR A O 1
ATOM 1589 N N . VAL A 1 215 ? 6.781 -4.471 18.120 1.00 93.94 215 VAL A N 1
ATOM 1590 C CA . VAL A 1 215 ? 8.044 -4.291 17.396 1.00 93.94 215 VAL A CA 1
ATOM 1591 C C . VAL A 1 215 ? 8.368 -2.810 17.181 1.00 93.94 215 VAL A C 1
ATOM 1593 O O . VAL A 1 215 ? 7.488 -1.956 17.114 1.00 93.94 215 VAL A O 1
ATOM 1596 N N . ASN A 1 216 ? 9.653 -2.494 17.036 1.00 93.25 216 ASN A N 1
ATOM 1597 C CA . ASN A 1 216 ? 10.139 -1.141 16.746 1.00 93.25 216 ASN A CA 1
ATOM 1598 C C . ASN A 1 216 ? 10.491 -0.916 15.263 1.00 93.25 216 ASN A C 1
ATOM 1600 O O . ASN A 1 216 ? 10.824 0.205 14.884 1.00 93.25 216 ASN A O 1
ATOM 1604 N N . SER A 1 217 ? 10.430 -1.958 14.433 1.00 95.62 217 SER A N 1
ATOM 1605 C CA . SER A 1 217 ? 10.652 -1.911 12.987 1.00 95.62 217 SER A CA 1
ATOM 1606 C C . SER A 1 217 ? 9.870 -3.031 12.304 1.00 95.62 217 SER A C 1
ATOM 1608 O O . SER A 1 217 ? 9.617 -4.069 12.914 1.00 95.62 217 SER A O 1
ATOM 1610 N N . LEU A 1 218 ? 9.520 -2.831 11.031 1.00 97.12 218 LEU A N 1
ATOM 1611 C CA . LEU A 1 218 ? 8.993 -3.893 10.171 1.00 97.12 218 LEU A CA 1
ATOM 1612 C C . LEU A 1 218 ? 10.104 -4.729 9.515 1.00 97.12 218 LEU A C 1
ATOM 1614 O O . LEU A 1 218 ? 9.807 -5.691 8.807 1.00 97.12 218 LEU A O 1
ATOM 1618 N N . ALA A 1 219 ? 11.376 -4.373 9.720 1.00 97.62 219 ALA A N 1
ATOM 1619 C CA . ALA A 1 219 ? 12.502 -5.120 9.180 1.00 97.62 219 ALA A CA 1
ATOM 1620 C C . ALA A 1 219 ? 12.457 -6.588 9.634 1.00 97.62 219 ALA A C 1
ATOM 1622 O O . ALA A 1 219 ? 12.065 -6.908 10.756 1.00 97.62 219 ALA A O 1
ATOM 1623 N N . ASN A 1 220 ? 12.859 -7.481 8.736 1.00 97.81 220 ASN A N 1
ATOM 1624 C CA . ASN A 1 220 ? 12.858 -8.933 8.883 1.00 97.81 220 ASN A CA 1
ATOM 1625 C C . ASN A 1 220 ? 11.471 -9.604 8.989 1.00 97.81 220 ASN A C 1
ATOM 1627 O O . ASN A 1 220 ? 11.398 -10.833 8.935 1.00 97.81 220 ASN A O 1
ATOM 1631 N N . LEU A 1 221 ? 10.370 -8.849 9.088 1.00 97.50 221 LEU A N 1
ATOM 1632 C CA . LEU A 1 221 ? 9.018 -9.407 8.977 1.00 97.50 221 LEU A CA 1
ATOM 1633 C C . LEU A 1 221 ? 8.686 -9.886 7.554 1.00 97.50 221 LEU A C 1
ATOM 1635 O O . LEU A 1 221 ? 8.200 -11.017 7.433 1.00 97.50 221 LEU A O 1
ATOM 1639 N N . PRO A 1 222 ? 8.906 -9.088 6.486 1.00 97.38 222 PRO A N 1
ATOM 1640 C CA . PRO A 1 222 ? 8.648 -9.531 5.123 1.00 97.38 222 PRO A CA 1
ATOM 1641 C C . PRO A 1 222 ? 9.767 -10.464 4.668 1.00 97.38 222 PRO A C 1
ATOM 1643 O O . PRO A 1 222 ? 10.943 -10.186 4.885 1.00 97.38 222 PRO A O 1
ATOM 1646 N N . GLN A 1 223 ? 9.409 -11.590 4.058 1.00 97.25 223 GLN A N 1
ATOM 1647 C CA . GLN A 1 223 ? 10.359 -12.616 3.628 1.00 97.25 223 GLN A CA 1
ATOM 1648 C C . GLN A 1 223 ? 9.942 -13.153 2.262 1.00 97.25 223 GLN A C 1
ATOM 1650 O O . GLN A 1 223 ? 8.760 -13.433 2.030 1.00 97.25 223 GLN A O 1
ATOM 1655 N N . LEU A 1 224 ? 10.903 -13.280 1.352 1.00 97.25 224 LEU A N 1
ATOM 1656 C CA . LEU A 1 224 ? 10.625 -13.669 -0.024 1.00 97.25 224 LEU A CA 1
ATOM 1657 C C . LEU A 1 224 ? 10.269 -15.154 -0.075 1.00 97.25 224 LEU A C 1
ATOM 1659 O O . LEU A 1 224 ? 10.982 -15.995 0.474 1.00 97.25 224 LEU A O 1
ATOM 1663 N N . ILE A 1 225 ? 9.199 -15.501 -0.787 1.00 92.94 225 ILE A N 1
ATOM 1664 C CA . ILE A 1 225 ? 8.923 -16.896 -1.125 1.00 92.94 225 ILE A CA 1
ATOM 1665 C C . ILE A 1 225 ? 9.565 -17.160 -2.480 1.00 92.94 225 ILE A C 1
ATOM 1667 O O . ILE A 1 225 ? 9.239 -16.515 -3.473 1.00 92.94 225 ILE A O 1
ATOM 1671 N N . GLN A 1 226 ? 10.491 -18.115 -2.530 1.00 91.75 226 GLN A N 1
ATOM 1672 C CA . GLN A 1 226 ? 11.168 -18.443 -3.776 1.00 91.75 226 GLN A CA 1
ATOM 1673 C C . GLN A 1 226 ? 10.159 -18.948 -4.818 1.00 91.75 226 GLN A C 1
ATOM 1675 O O . GLN A 1 226 ? 9.538 -19.996 -4.640 1.00 91.75 226 GLN A O 1
ATOM 1680 N N . SER A 1 227 ? 10.056 -18.241 -5.943 1.00 89.06 227 SER A N 1
ATOM 1681 C CA . SER A 1 227 ? 9.261 -18.664 -7.097 1.00 89.06 227 SER A CA 1
ATOM 1682 C C . SER A 1 227 ? 9.995 -18.396 -8.405 1.00 89.06 227 SER A C 1
ATOM 1684 O O . SER A 1 227 ? 10.611 -17.353 -8.586 1.00 89.06 227 SER A O 1
ATOM 1686 N N . ASN A 1 228 ? 9.913 -19.330 -9.351 1.00 88.19 228 ASN A N 1
ATOM 1687 C CA . ASN A 1 228 ? 10.491 -19.158 -10.687 1.00 88.19 228 ASN A CA 1
ATOM 1688 C C . ASN A 1 228 ? 9.467 -18.665 -11.721 1.00 88.19 228 ASN A C 1
ATOM 1690 O O . ASN A 1 228 ? 9.806 -18.587 -12.901 1.00 88.19 228 ASN A O 1
ATOM 1694 N N . SER A 1 229 ? 8.235 -18.347 -11.303 1.00 85.25 229 SER A N 1
ATOM 1695 C CA . SER A 1 229 ? 7.155 -17.910 -12.202 1.00 85.25 229 SER A CA 1
ATOM 1696 C C . SER A 1 229 ? 7.527 -16.660 -13.003 1.00 85.25 229 SER A C 1
ATOM 1698 O O . SER A 1 229 ? 7.186 -16.567 -14.178 1.00 85.25 229 SER A O 1
ATOM 1700 N N . LEU A 1 230 ? 8.270 -15.729 -12.394 1.00 86.69 230 LEU A N 1
ATOM 1701 C CA . LEU A 1 230 ? 8.699 -14.484 -13.037 1.00 86.69 230 LEU A CA 1
ATOM 1702 C C . LEU A 1 230 ? 10.164 -14.478 -13.432 1.00 86.69 230 LEU A C 1
ATOM 1704 O O . LEU A 1 230 ? 10.521 -13.973 -14.497 1.00 86.69 230 LEU A O 1
ATOM 1708 N N . SER A 1 231 ? 11.037 -14.977 -12.564 1.00 90.62 231 SER A N 1
ATOM 1709 C CA . SER A 1 231 ? 12.471 -15.019 -12.818 1.00 90.62 231 SER A CA 1
ATOM 1710 C C . SER A 1 231 ? 13.150 -16.018 -11.898 1.00 90.62 231 SER A C 1
ATOM 1712 O O . SER A 1 231 ? 12.821 -16.111 -10.724 1.00 90.62 231 SER A O 1
ATOM 1714 N N . ALA A 1 232 ? 14.184 -16.685 -12.406 1.00 91.44 232 ALA A N 1
ATOM 1715 C CA . ALA A 1 232 ? 15.118 -17.430 -11.564 1.00 91.44 232 ALA A CA 1
ATOM 1716 C C . ALA A 1 232 ? 16.077 -16.508 -10.781 1.00 91.44 232 ALA A C 1
ATOM 1718 O O . ALA A 1 232 ? 16.811 -16.970 -9.913 1.00 91.44 232 ALA A O 1
ATOM 1719 N N . ARG A 1 233 ? 16.128 -15.209 -11.113 1.00 95.31 233 ARG A N 1
ATOM 1720 C CA . ARG A 1 233 ? 16.970 -14.212 -10.442 1.00 95.31 233 ARG A CA 1
ATOM 1721 C C . ARG A 1 233 ? 16.110 -13.334 -9.549 1.00 95.31 233 ARG A C 1
ATOM 1723 O O . ARG A 1 233 ? 15.599 -12.304 -9.990 1.00 95.31 233 ARG A O 1
ATOM 1730 N N . GLN A 1 234 ? 15.990 -13.773 -8.310 1.00 95.75 234 GLN A N 1
ATOM 1731 C CA . GLN A 1 234 ? 15.280 -13.092 -7.243 1.00 95.75 234 GLN A CA 1
ATOM 1732 C C . GLN A 1 234 ? 16.183 -13.011 -6.015 1.00 95.75 234 GLN A C 1
ATOM 1734 O O . GLN A 1 234 ? 17.010 -13.903 -5.805 1.00 95.75 234 GLN A O 1
ATOM 1739 N N . SER A 1 235 ? 16.054 -11.952 -5.225 1.00 97.19 235 SER A N 1
ATOM 1740 C CA . SER A 1 235 ? 16.724 -11.875 -3.931 1.00 97.19 235 SER A CA 1
ATOM 1741 C C . SER A 1 235 ? 15.985 -10.971 -2.962 1.00 97.19 235 SER A C 1
ATOM 1743 O O . SER A 1 235 ? 15.290 -10.029 -3.349 1.00 97.19 235 SER A O 1
ATOM 1745 N N . GLU A 1 236 ? 16.202 -11.232 -1.683 1.00 98.00 236 GLU A N 1
ATOM 1746 C CA . GLU A 1 236 ? 15.871 -10.293 -0.625 1.00 98.00 236 GLU A CA 1
ATOM 1747 C C . GLU A 1 236 ? 16.815 -9.088 -0.690 1.00 98.00 236 GLU A C 1
ATOM 1749 O O . GLU A 1 236 ? 17.986 -9.193 -1.074 1.00 98.00 236 GLU A O 1
ATOM 1754 N N . LYS A 1 237 ? 16.268 -7.919 -0.370 1.00 97.94 237 LYS A N 1
ATOM 1755 C CA . LYS A 1 237 ? 17.019 -6.714 -0.038 1.00 97.94 237 LYS A CA 1
ATOM 1756 C C . LYS A 1 237 ? 17.228 -6.739 1.465 1.00 97.94 237 LYS A C 1
ATOM 1758 O O . LYS A 1 237 ? 16.260 -6.915 2.204 1.00 97.94 237 LYS A O 1
ATOM 1763 N N . THR A 1 238 ? 18.460 -6.533 1.905 1.00 97.88 238 THR A N 1
ATOM 1764 C CA . THR A 1 238 ? 18.795 -6.508 3.327 1.00 97.88 238 THR A CA 1
ATOM 1765 C C . THR A 1 238 ? 19.398 -5.173 3.722 1.00 97.88 238 THR A C 1
ATOM 1767 O O . THR A 1 238 ? 20.150 -4.574 2.950 1.00 97.88 238 THR A O 1
ATOM 1770 N N . ASN A 1 239 ? 19.109 -4.727 4.941 1.00 95.56 239 ASN A N 1
ATOM 1771 C CA . ASN A 1 239 ? 19.828 -3.610 5.545 1.00 95.56 239 ASN A CA 1
ATOM 1772 C C . ASN A 1 239 ? 21.259 -4.036 5.962 1.00 95.56 239 ASN A C 1
ATOM 1774 O O . ASN A 1 239 ? 21.685 -5.174 5.749 1.00 95.56 239 ASN A O 1
ATOM 1778 N N . ALA A 1 240 ? 22.007 -3.124 6.590 1.00 94.38 240 ALA A N 1
ATOM 1779 C CA . ALA A 1 240 ? 23.371 -3.392 7.059 1.00 94.38 240 ALA A CA 1
ATOM 1780 C C . ALA A 1 240 ? 23.469 -4.493 8.138 1.00 94.38 240 ALA A C 1
ATOM 1782 O O . ALA A 1 240 ? 24.529 -5.097 8.285 1.00 94.38 240 ALA A O 1
ATOM 1783 N N . ASN A 1 241 ? 22.382 -4.768 8.864 1.00 95.12 241 ASN A N 1
ATOM 1784 C CA . ASN A 1 241 ? 22.312 -5.819 9.883 1.00 95.12 241 ASN A CA 1
ATOM 1785 C C . ASN A 1 241 ? 21.932 -7.189 9.296 1.00 95.12 241 ASN A C 1
ATOM 1787 O O . ASN A 1 241 ? 21.924 -8.180 10.021 1.00 95.12 241 ASN A O 1
ATOM 1791 N N . GLY A 1 242 ? 21.625 -7.257 7.997 1.00 96.62 242 GLY A N 1
ATOM 1792 C CA . GLY A 1 242 ? 21.130 -8.468 7.346 1.00 96.62 242 GLY A CA 1
ATOM 1793 C C . GLY A 1 242 ? 19.619 -8.673 7.476 1.00 96.62 242 GLY A C 1
ATOM 1794 O O . GLY A 1 242 ? 19.120 -9.684 6.990 1.00 96.62 242 GLY A O 1
ATOM 1795 N N . ASP A 1 243 ? 18.881 -7.734 8.077 1.00 97.94 243 ASP A N 1
ATOM 1796 C CA . ASP A 1 243 ? 17.423 -7.827 8.157 1.00 97.94 243 ASP A CA 1
ATOM 1797 C C . ASP A 1 243 ? 16.808 -7.598 6.779 1.00 97.94 243 ASP A C 1
ATOM 1799 O O . ASP A 1 243 ? 17.190 -6.662 6.068 1.00 97.94 243 ASP A O 1
ATOM 1803 N N . VAL A 1 244 ? 15.814 -8.409 6.425 1.00 98.50 244 VAL A N 1
ATOM 1804 C CA . VAL A 1 244 ? 15.087 -8.270 5.160 1.00 98.50 244 VAL A CA 1
ATOM 1805 C C . VAL A 1 244 ? 14.197 -7.027 5.189 1.00 98.50 244 VAL A C 1
ATOM 1807 O O . VAL A 1 244 ? 13.398 -6.841 6.102 1.00 98.50 244 VAL A O 1
ATOM 1810 N N . ILE A 1 245 ? 14.319 -6.173 4.176 1.00 98.19 245 ILE A N 1
ATOM 1811 C CA . ILE A 1 245 ? 13.560 -4.914 4.053 1.00 98.19 245 ILE A CA 1
ATOM 1812 C C . ILE A 1 245 ? 12.699 -4.854 2.788 1.00 98.19 245 ILE A C 1
ATOM 1814 O O . ILE A 1 245 ? 11.930 -3.920 2.581 1.00 98.19 245 ILE A O 1
ATOM 1818 N N . GLY A 1 246 ? 12.821 -5.849 1.917 1.00 98.00 246 GLY A N 1
ATOM 1819 C CA . GLY A 1 246 ? 12.119 -5.889 0.647 1.00 98.00 246 GLY A CA 1
ATOM 1820 C C . GLY A 1 246 ? 12.725 -6.920 -0.284 1.00 98.00 246 GLY A C 1
ATOM 1821 O O . GLY A 1 246 ? 13.541 -7.746 0.125 1.00 98.00 246 GLY A O 1
ATOM 1822 N N . PHE A 1 247 ? 12.349 -6.865 -1.556 1.00 97.31 247 PHE A N 1
ATOM 1823 C CA . PHE A 1 247 ? 12.675 -7.900 -2.532 1.00 97.31 247 PHE A CA 1
ATOM 1824 C C . PHE A 1 247 ? 13.038 -7.290 -3.876 1.00 97.31 247 PHE A C 1
ATOM 1826 O O . PHE A 1 247 ? 12.674 -6.157 -4.193 1.00 97.31 247 PHE A O 1
ATOM 1833 N N . ASN A 1 248 ? 13.737 -8.052 -4.706 1.00 96.81 248 ASN A N 1
ATOM 1834 C CA . ASN A 1 248 ? 13.860 -7.726 -6.115 1.00 96.81 248 ASN A CA 1
ATOM 1835 C C . ASN A 1 248 ? 13.825 -8.969 -6.997 1.00 96.81 248 ASN A C 1
ATOM 1837 O O . ASN A 1 248 ? 14.265 -10.048 -6.603 1.00 96.81 248 ASN A O 1
ATOM 1841 N N . HIS A 1 249 ? 13.318 -8.777 -8.209 1.00 95.75 249 HIS A N 1
ATOM 1842 C CA . HIS A 1 249 ? 13.411 -9.723 -9.312 1.00 95.75 249 HIS A CA 1
ATOM 1843 C C . HIS A 1 249 ? 14.062 -9.013 -10.488 1.00 95.75 249 HIS A C 1
ATOM 1845 O O . HIS A 1 249 ? 13.687 -7.894 -10.821 1.00 95.75 249 HIS A O 1
ATOM 1851 N N . ILE A 1 250 ? 15.004 -9.664 -11.162 1.00 95.56 250 ILE A N 1
ATOM 1852 C CA . ILE A 1 250 ? 15.634 -9.111 -12.366 1.00 95.56 250 ILE A CA 1
ATOM 1853 C C . ILE A 1 250 ? 15.536 -10.091 -13.522 1.00 95.56 250 ILE A C 1
ATOM 1855 O O . ILE A 1 250 ? 15.485 -11.303 -13.327 1.00 95.56 250 ILE A O 1
ATOM 1859 N N . ARG A 1 251 ? 15.578 -9.573 -14.749 1.00 92.06 251 ARG A N 1
ATOM 1860 C CA . ARG A 1 251 ? 15.428 -10.354 -15.989 1.00 92.06 251 ARG A CA 1
ATOM 1861 C C . ARG A 1 251 ? 14.117 -11.139 -16.024 1.00 92.06 251 ARG A C 1
ATOM 1863 O O . ARG A 1 251 ? 14.103 -12.303 -16.428 1.00 92.06 251 ARG A O 1
ATOM 1870 N N . THR A 1 252 ? 13.046 -10.491 -15.584 1.00 90.88 252 THR A N 1
ATOM 1871 C CA . THR A 1 252 ? 11.720 -11.092 -15.497 1.00 90.88 252 THR A CA 1
ATOM 1872 C C . THR A 1 252 ? 11.184 -11.468 -16.874 1.00 90.88 252 THR A C 1
ATOM 1874 O O . THR A 1 252 ? 11.525 -10.888 -17.920 1.00 90.88 252 THR A O 1
ATOM 1877 N N . ARG A 1 253 ? 10.379 -12.528 -16.888 1.00 86.12 253 ARG A N 1
ATOM 1878 C CA . ARG A 1 253 ? 9.738 -13.050 -18.082 1.00 86.12 253 ARG A CA 1
ATOM 1879 C C . ARG A 1 253 ? 8.243 -13.165 -17.869 1.00 86.12 253 ARG A C 1
ATOM 1881 O O . ARG A 1 253 ? 7.755 -14.230 -17.527 1.00 86.12 253 ARG A O 1
ATOM 1888 N N . LEU A 1 254 ? 7.546 -12.074 -18.147 1.00 84.81 254 LEU A N 1
ATOM 1889 C CA . LEU A 1 254 ? 6.098 -12.077 -18.254 1.00 84.81 254 LEU A CA 1
ATOM 1890 C C . LEU A 1 254 ? 5.701 -12.156 -19.734 1.00 84.81 254 LEU A C 1
ATOM 1892 O O . LEU A 1 254 ? 6.384 -11.575 -20.595 1.00 84.81 254 LEU A O 1
ATOM 1896 N N . ALA A 1 255 ? 4.694 -12.974 -20.037 1.00 81.94 255 ALA A N 1
ATOM 1897 C CA . ALA A 1 255 ? 4.113 -13.032 -21.372 1.00 81.94 255 ALA A CA 1
ATOM 1898 C C . ALA A 1 255 ? 3.168 -11.834 -21.556 1.00 81.94 255 ALA A C 1
ATOM 1900 O O . ALA A 1 255 ? 2.559 -11.419 -20.572 1.00 81.94 255 ALA A O 1
ATOM 1901 N N . PRO A 1 256 ? 3.042 -11.285 -22.776 1.00 80.19 256 PRO A N 1
ATOM 1902 C CA . PRO A 1 256 ? 2.172 -10.141 -2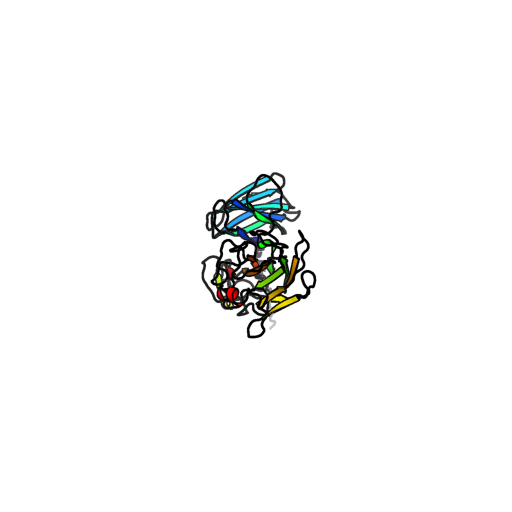3.011 1.00 80.19 256 PRO A CA 1
ATOM 1903 C C . PRO A 1 256 ? 0.731 -10.391 -22.550 1.00 80.19 256 PRO A C 1
ATOM 1905 O O . PRO A 1 256 ? 0.166 -11.437 -22.873 1.00 80.19 256 PRO A O 1
ATOM 1908 N N . GLY A 1 257 ? 0.153 -9.437 -21.821 1.00 72.69 257 GLY A N 1
ATOM 1909 C CA . GLY A 1 257 ? -1.222 -9.492 -21.314 1.00 72.69 257 GLY A CA 1
ATOM 1910 C C . GLY A 1 257 ? -1.462 -10.468 -20.157 1.00 72.69 257 GLY A C 1
ATOM 1911 O O . GLY A 1 257 ? -2.613 -10.666 -19.777 1.00 72.69 257 GLY A O 1
ATOM 1912 N N . LEU A 1 258 ? -0.414 -11.094 -19.610 1.00 76.25 258 LEU A N 1
ATOM 1913 C CA . LEU A 1 258 ? -0.507 -11.840 -18.356 1.00 76.25 258 LEU A CA 1
ATOM 1914 C C . LEU A 1 258 ? -0.024 -10.982 -17.194 1.00 76.25 258 LEU A C 1
ATOM 1916 O O . LEU A 1 258 ? 0.870 -10.157 -17.357 1.00 76.25 258 LEU A O 1
ATOM 1920 N N . GLU A 1 259 ? -0.566 -11.263 -16.017 1.00 78.69 259 GLU A N 1
ATOM 1921 C CA . GLU A 1 259 ? -0.097 -10.708 -14.756 1.00 78.69 259 GLU A CA 1
ATOM 1922 C C . GLU A 1 259 ? 0.900 -11.658 -14.094 1.00 78.69 259 GLU A C 1
ATOM 1924 O O . GLU A 1 259 ? 0.786 -12.889 -14.156 1.00 78.69 259 GLU A O 1
ATOM 1929 N N . GLY A 1 260 ? 1.929 -11.072 -13.499 1.00 83.12 260 GLY A N 1
ATOM 1930 C CA . GLY A 1 260 ? 2.910 -11.790 -12.718 1.00 83.12 260 GLY A CA 1
ATOM 1931 C C . GLY A 1 260 ? 2.639 -11.698 -11.226 1.00 83.12 260 GLY A C 1
ATOM 1932 O O . GLY A 1 260 ? 2.013 -10.755 -10.774 1.00 83.12 260 GLY A O 1
ATOM 1933 N N . LEU A 1 261 ? 3.193 -12.628 -10.445 1.00 86.75 261 LEU A N 1
ATOM 1934 C CA . LEU A 1 261 ? 3.110 -12.573 -8.987 1.00 86.75 261 LEU A CA 1
ATOM 1935 C C . LEU A 1 261 ? 4.480 -12.743 -8.331 1.00 86.75 261 LEU A C 1
ATOM 1937 O O . LEU A 1 261 ? 5.190 -13.711 -8.622 1.00 86.75 261 LEU A O 1
ATOM 1941 N N . ILE A 1 262 ? 4.823 -11.828 -7.423 1.00 90.62 262 ILE A N 1
ATOM 1942 C CA . ILE A 1 262 ? 5.963 -11.927 -6.505 1.00 90.62 262 ILE A CA 1
ATOM 1943 C C . ILE A 1 262 ? 5.445 -12.410 -5.146 1.00 90.62 262 ILE A C 1
ATOM 1945 O O . ILE A 1 262 ? 4.934 -11.593 -4.380 1.00 90.62 262 ILE A O 1
ATOM 1949 N N . PRO A 1 263 ? 5.543 -13.709 -4.822 1.00 89.94 263 PRO A N 1
ATOM 1950 C CA . PRO A 1 263 ? 5.017 -14.215 -3.565 1.00 89.94 263 PRO A CA 1
ATOM 1951 C C . PRO A 1 263 ? 5.936 -13.856 -2.393 1.00 89.94 263 PRO A C 1
ATOM 1953 O O . PRO A 1 263 ? 7.164 -13.930 -2.484 1.00 89.94 263 PRO A O 1
ATOM 1956 N N . PHE A 1 264 ? 5.339 -13.508 -1.261 1.00 93.25 264 PHE A N 1
ATOM 1957 C CA . PHE A 1 264 ? 6.047 -13.230 -0.019 1.00 93.25 264 PHE A CA 1
ATOM 1958 C C . PHE A 1 264 ? 5.232 -13.705 1.180 1.00 93.25 264 PHE A C 1
ATOM 1960 O O . PHE A 1 264 ? 4.015 -13.884 1.106 1.00 93.25 264 PHE A O 1
ATOM 1967 N N . ARG A 1 265 ? 5.920 -13.901 2.303 1.00 93.69 265 ARG A N 1
ATOM 1968 C CA . ARG A 1 265 ? 5.271 -14.012 3.608 1.00 93.69 265 ARG A CA 1
ATOM 1969 C C . ARG A 1 265 ? 5.532 -12.753 4.416 1.00 93.69 265 ARG A C 1
ATOM 1971 O O . ARG A 1 265 ? 6.622 -12.185 4.332 1.00 93.69 265 ARG A O 1
ATOM 1978 N N . LEU A 1 266 ? 4.570 -12.363 5.235 1.00 95.12 266 LEU A N 1
ATOM 1979 C CA . LEU A 1 266 ? 4.759 -11.345 6.260 1.00 95.12 266 LEU A CA 1
ATOM 1980 C C . LEU A 1 266 ? 4.599 -12.000 7.629 1.00 95.12 266 LEU A C 1
ATOM 1982 O O . LEU A 1 266 ? 3.615 -12.691 7.899 1.00 95.12 266 LEU A O 1
ATOM 1986 N N . GLY A 1 267 ? 5.617 -11.827 8.471 1.00 92.00 267 GLY A N 1
ATOM 1987 C CA . GLY A 1 267 ? 5.575 -12.255 9.862 1.00 92.00 267 GLY A CA 1
ATOM 1988 C C . GLY A 1 267 ? 4.498 -11.520 10.659 1.00 92.00 267 GLY A C 1
ATOM 1989 O O . GLY A 1 267 ? 4.029 -10.452 10.273 1.00 92.00 267 GLY A O 1
ATOM 1990 N N . ARG A 1 268 ? 4.138 -12.102 11.803 1.00 94.50 268 ARG A N 1
ATOM 1991 C CA . ARG A 1 268 ? 3.082 -11.592 12.681 1.00 94.50 268 ARG A CA 1
ATOM 1992 C C . ARG A 1 268 ? 3.355 -10.155 13.108 1.00 94.50 268 ARG A C 1
ATOM 1994 O O . ARG A 1 268 ? 4.411 -9.856 13.665 1.00 94.50 268 ARG A O 1
ATOM 2001 N N . ILE A 1 269 ? 2.358 -9.305 12.917 1.00 96.88 269 ILE A N 1
ATOM 2002 C CA . ILE A 1 269 ? 2.319 -7.956 13.472 1.00 96.88 269 ILE A CA 1
ATOM 2003 C C . ILE A 1 269 ? 1.390 -7.985 14.681 1.00 96.88 269 ILE A C 1
ATOM 2005 O O . ILE A 1 269 ? 0.284 -8.511 14.590 1.00 96.88 269 ILE A O 1
ATOM 2009 N N . GLN A 1 270 ? 1.856 -7.448 15.809 1.00 97.81 270 GLN A N 1
ATOM 2010 C CA . GLN A 1 270 ? 1.053 -7.290 17.018 1.00 97.81 270 GLN A CA 1
ATOM 2011 C C . GLN A 1 270 ? 0.998 -5.830 17.446 1.00 97.81 270 GLN A C 1
ATOM 2013 O O . GLN A 1 270 ? 2.035 -5.167 17.559 1.00 97.81 270 GLN A O 1
ATOM 2018 N N . PHE A 1 271 ? -0.213 -5.370 17.739 1.00 98.38 271 PHE A N 1
ATOM 2019 C CA . PHE A 1 271 ? -0.458 -4.098 18.388 1.00 98.38 271 PHE A CA 1
ATOM 2020 C C . PHE A 1 271 ? -0.085 -4.198 19.865 1.00 98.38 271 PHE A C 1
ATOM 2022 O O . PHE A 1 271 ? -0.267 -5.225 20.521 1.00 98.38 271 PHE A O 1
ATOM 2029 N N . LYS A 1 272 ? 0.430 -3.105 20.422 1.00 98.00 272 LYS A N 1
ATOM 2030 C CA . LYS A 1 272 ? 0.589 -2.992 21.869 1.00 98.00 272 LYS A CA 1
ATOM 2031 C C . LYS A 1 272 ? -0.784 -2.989 22.534 1.00 98.00 272 LYS A C 1
ATOM 2033 O O . LYS A 1 272 ? -1.664 -2.271 22.053 1.00 98.00 272 LYS A O 1
ATOM 2038 N N . PRO A 1 273 ? -0.955 -3.687 23.668 1.00 97.62 273 PRO A N 1
ATOM 2039 C CA . PRO A 1 273 ? -2.188 -3.612 24.441 1.00 97.62 273 PRO A CA 1
ATOM 2040 C C . PRO A 1 273 ? -2.601 -2.170 24.747 1.00 97.62 273 PRO A C 1
ATOM 2042 O O . PRO A 1 273 ? -3.774 -1.845 24.641 1.00 97.62 273 PRO A O 1
ATOM 2045 N N . GLU A 1 274 ? -1.641 -1.284 25.029 1.00 97.31 274 GLU A N 1
ATOM 2046 C CA . GLU A 1 274 ? -1.875 0.122 25.375 1.00 97.31 274 GLU A CA 1
ATOM 2047 C C . GLU A 1 274 ? -2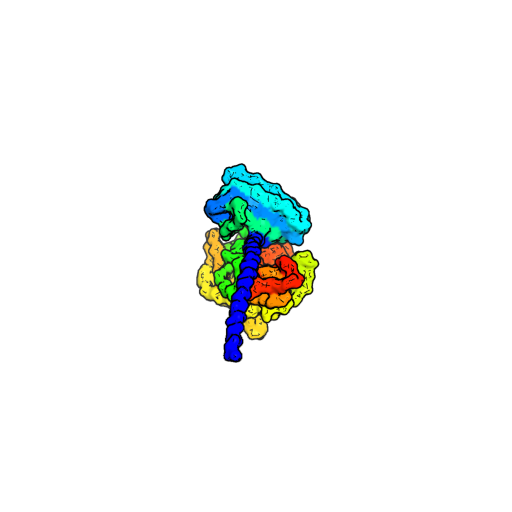.115 1.044 24.167 1.00 97.31 274 GLU A C 1
ATOM 2049 O O . GLU A 1 274 ? -2.499 2.199 24.352 1.00 97.31 274 GLU A O 1
ATOM 2054 N N . SER A 1 275 ? -1.868 0.579 22.937 1.00 97.75 275 SER A N 1
ATOM 2055 C CA . SER A 1 275 ? -2.133 1.374 21.734 1.00 97.75 275 SER A CA 1
ATOM 2056 C C . SER A 1 275 ? -3.642 1.525 21.524 1.00 97.75 275 SER A C 1
ATOM 2058 O O . SER A 1 275 ? -4.406 0.597 21.785 1.00 97.75 275 SER A O 1
ATOM 2060 N N . CYS A 1 276 ? -4.069 2.673 20.995 1.00 97.38 276 CYS A N 1
ATOM 2061 C CA . CYS A 1 276 ? -5.443 2.883 20.534 1.00 97.38 276 CYS A CA 1
ATOM 2062 C C . CYS A 1 276 ? -5.599 2.638 19.021 1.00 97.38 276 CYS A C 1
ATOM 2064 O O . CYS A 1 276 ? -6.658 2.916 18.459 1.00 97.38 276 CYS A O 1
ATOM 2066 N N . ALA A 1 277 ? -4.557 2.147 18.344 1.00 96.62 277 ALA A N 1
ATOM 2067 C CA . ALA A 1 277 ? -4.630 1.806 16.934 1.00 96.62 277 ALA A CA 1
ATOM 2068 C C . ALA A 1 277 ? -5.529 0.579 16.732 1.00 96.62 277 ALA A C 1
ATOM 2070 O O . ALA A 1 277 ? -5.359 -0.434 17.417 1.00 96.62 277 ALA A O 1
ATOM 2071 N N . ARG A 1 278 ? -6.468 0.677 15.787 1.00 92.88 278 ARG A N 1
ATOM 2072 C CA . ARG A 1 278 ? -7.352 -0.420 15.351 1.00 92.88 278 ARG A CA 1
ATOM 2073 C C . ARG A 1 278 ? -6.940 -0.998 13.996 1.00 92.88 278 ARG A C 1
ATOM 2075 O O . ARG A 1 278 ? -7.153 -2.179 13.752 1.00 92.88 278 ARG A O 1
ATOM 2082 N N . ASN A 1 279 ? -6.321 -0.181 13.143 1.00 89.69 279 ASN A N 1
ATOM 2083 C CA . ASN A 1 279 ? -5.771 -0.601 11.859 1.00 89.69 279 ASN A CA 1
ATOM 2084 C C . ASN A 1 279 ? -4.363 -0.038 11.671 1.00 89.69 279 ASN A C 1
ATOM 2086 O O . ASN A 1 279 ? -4.093 1.123 11.989 1.00 89.69 279 ASN A O 1
ATOM 2090 N N . LEU A 1 280 ? -3.495 -0.858 11.087 1.00 95.81 280 LEU A N 1
ATOM 2091 C CA . LEU A 1 280 ? -2.178 -0.478 10.605 1.00 95.81 280 LEU A CA 1
ATOM 2092 C C . LEU A 1 280 ? -2.175 -0.565 9.082 1.00 95.81 280 LEU A C 1
ATOM 2094 O O . LEU A 1 280 ? -2.218 -1.658 8.530 1.00 95.81 280 LEU A O 1
ATOM 2098 N N . ILE A 1 281 ? -2.115 0.567 8.400 1.00 92.81 281 ILE A N 1
ATOM 2099 C CA . ILE A 1 281 ? -2.104 0.656 6.942 1.00 92.81 281 ILE A CA 1
ATOM 2100 C C . ILE A 1 281 ? -0.655 0.856 6.508 1.00 92.81 281 ILE A C 1
ATOM 2102 O O . ILE A 1 281 ? -0.071 1.911 6.725 1.00 92.81 281 ILE A O 1
ATOM 2106 N N . ILE A 1 282 ? -0.057 -0.171 5.920 1.00 96.25 282 ILE A N 1
ATOM 2107 C CA . ILE A 1 282 ? 1.339 -0.187 5.487 1.00 96.25 282 ILE A CA 1
ATOM 2108 C C . ILE A 1 282 ? 1.380 0.134 3.998 1.00 96.25 282 ILE A C 1
ATOM 2110 O O . ILE A 1 282 ? 0.889 -0.653 3.193 1.00 96.25 282 ILE A O 1
ATOM 2114 N N . GLN A 1 283 ? 1.992 1.251 3.618 1.00 95.00 283 GLN A N 1
ATOM 2115 C CA . GLN A 1 283 ? 2.303 1.533 2.220 1.00 95.00 283 GLN A CA 1
ATOM 2116 C C . GLN A 1 283 ? 3.634 0.899 1.826 1.00 95.00 283 GLN A C 1
ATOM 2118 O O . GLN A 1 283 ? 4.642 1.064 2.514 1.00 95.00 283 GLN A O 1
ATOM 2123 N N . LEU A 1 284 ? 3.644 0.182 0.704 1.00 96.44 284 LEU A N 1
ATOM 2124 C CA . LEU A 1 284 ? 4.866 -0.367 0.118 1.00 96.44 284 LEU A CA 1
ATOM 2125 C C . LEU A 1 284 ? 5.344 0.546 -1.010 1.00 96.44 284 LEU A C 1
ATOM 2127 O O . LEU A 1 284 ? 4.538 1.105 -1.745 1.00 96.44 284 LEU A O 1
ATOM 2131 N N . ALA A 1 285 ? 6.658 0.653 -1.182 1.00 97.88 285 ALA A N 1
ATOM 2132 C CA . ALA A 1 285 ? 7.238 1.266 -2.369 1.00 97.88 285 ALA A CA 1
ATOM 2133 C C . ALA A 1 285 ? 7.559 0.170 -3.393 1.00 97.88 285 ALA A C 1
ATOM 2135 O O . ALA A 1 285 ? 8.334 -0.746 -3.102 1.00 97.88 285 ALA A O 1
ATOM 2136 N N . VAL A 1 286 ? 6.976 0.258 -4.591 1.00 97.50 286 VAL A N 1
ATOM 2137 C CA . VAL A 1 286 ? 7.182 -0.723 -5.667 1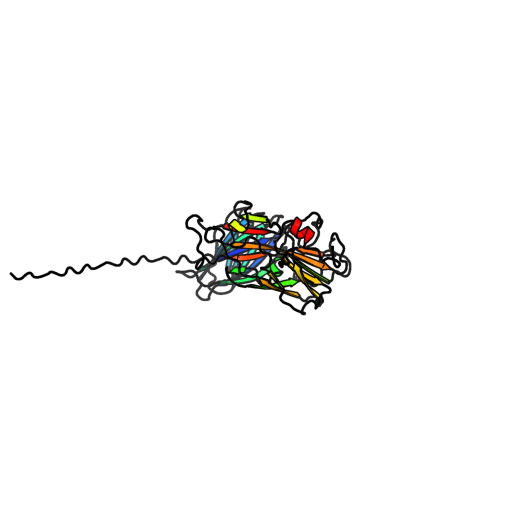.00 97.50 286 VAL A CA 1
ATOM 2138 C C . VAL A 1 286 ? 7.664 -0.027 -6.936 1.00 97.50 286 VAL A C 1
ATOM 2140 O O . VAL A 1 286 ? 7.117 0.989 -7.347 1.00 97.50 286 VAL A O 1
ATOM 2143 N N . ALA A 1 287 ? 8.688 -0.584 -7.578 1.00 97.19 287 ALA A N 1
ATOM 2144 C CA . ALA A 1 287 ? 9.150 -0.154 -8.892 1.00 97.19 287 ALA A CA 1
ATOM 2145 C C . ALA A 1 287 ? 9.095 -1.313 -9.887 1.00 97.19 287 ALA A C 1
ATOM 2147 O O . ALA A 1 287 ? 9.689 -2.370 -9.656 1.00 97.19 287 ALA A O 1
ATOM 2148 N N . GLU A 1 288 ? 8.443 -1.084 -11.019 1.00 95.44 288 GLU A N 1
ATOM 2149 C CA . GLU A 1 288 ? 8.454 -1.971 -12.180 1.00 95.44 288 GLU A CA 1
ATOM 2150 C C . GLU A 1 288 ? 9.403 -1.370 -13.210 1.00 95.44 288 GLU A C 1
ATOM 2152 O O . GLU A 1 288 ? 9.196 -0.261 -13.689 1.00 95.44 288 GLU A O 1
ATOM 2157 N N . ILE A 1 289 ? 10.495 -2.066 -13.509 1.00 95.88 289 ILE A N 1
ATOM 2158 C CA . ILE A 1 289 ? 11.644 -1.518 -14.234 1.00 95.88 289 ILE A CA 1
ATOM 2159 C C . ILE A 1 289 ? 11.626 -2.051 -15.658 1.00 95.88 289 ILE A C 1
ATOM 2161 O O . ILE A 1 289 ? 11.766 -3.259 -15.876 1.00 95.88 289 ILE A O 1
ATOM 2165 N N . CYS A 1 290 ? 11.507 -1.162 -16.638 1.00 94.44 290 CYS A N 1
ATOM 2166 C CA . CYS A 1 290 ? 11.330 -1.542 -18.033 1.00 94.44 290 CYS A CA 1
ATOM 2167 C C . CYS A 1 290 ? 12.630 -1.654 -18.818 1.00 94.44 290 CYS A C 1
ATOM 2169 O O . CYS A 1 290 ? 13.698 -1.257 -18.372 1.00 94.44 290 CYS A O 1
ATOM 2171 N N . ARG A 1 291 ? 12.576 -2.256 -20.009 1.00 88.56 291 ARG A N 1
ATOM 2172 C CA . ARG A 1 291 ? 13.770 -2.583 -20.806 1.00 88.56 291 ARG A CA 1
ATOM 2173 C C . ARG A 1 291 ? 14.653 -1.381 -21.159 1.00 88.56 291 ARG A C 1
ATOM 2175 O O . ARG A 1 291 ? 15.853 -1.566 -21.326 1.00 88.56 291 ARG A O 1
ATOM 2182 N N . GLY A 1 292 ? 14.077 -0.185 -21.266 1.00 81.06 292 GLY A N 1
ATOM 2183 C CA . GLY A 1 292 ? 14.806 1.074 -21.437 1.00 81.06 292 GLY A CA 1
ATOM 2184 C C . GLY A 1 292 ? 15.304 1.700 -20.130 1.00 81.06 292 GLY A C 1
ATOM 2185 O O . GLY A 1 292 ? 15.496 2.908 -20.120 1.00 81.06 292 GLY A O 1
ATOM 2186 N N . ASN A 1 293 ? 15.435 0.912 -19.052 1.00 80.56 293 ASN A N 1
ATOM 2187 C CA . ASN A 1 293 ? 15.753 1.279 -17.665 1.00 80.56 293 ASN A CA 1
ATOM 2188 C C . ASN A 1 293 ? 16.800 2.397 -17.501 1.00 80.56 293 ASN A C 1
ATOM 2190 O O . ASN A 1 293 ? 17.966 2.147 -17.198 1.00 80.56 293 ASN A O 1
ATOM 2194 N N . ALA A 1 294 ? 16.354 3.645 -17.635 1.00 88.56 294 ALA A N 1
ATOM 2195 C CA . ALA A 1 294 ? 17.128 4.833 -17.324 1.00 88.56 294 ALA A CA 1
ATOM 2196 C C . ALA A 1 294 ? 17.046 5.145 -15.824 1.00 88.56 294 ALA A C 1
ATOM 2198 O O . ALA A 1 294 ? 16.064 4.809 -15.153 1.00 88.56 294 ALA A O 1
ATOM 2199 N N . PHE A 1 295 ? 18.084 5.803 -15.311 1.00 91.81 295 PHE A N 1
ATOM 2200 C CA . PHE A 1 295 ? 18.102 6.351 -13.961 1.00 91.81 295 PHE A CA 1
ATOM 2201 C C . PHE A 1 295 ? 18.705 7.771 -13.987 1.00 91.81 295 PHE A C 1
ATOM 2203 O O . PHE A 1 295 ? 19.795 7.932 -14.541 1.00 91.81 295 PHE A O 1
ATOM 2210 N N . PRO A 1 296 ? 18.047 8.799 -13.411 1.00 93.50 296 PRO A N 1
ATOM 2211 C CA . PRO A 1 296 ? 16.697 8.785 -12.840 1.00 93.50 296 PRO A CA 1
ATOM 2212 C C . PRO A 1 296 ? 15.630 8.345 -13.855 1.00 93.50 296 PRO A C 1
ATOM 2214 O O . PRO A 1 296 ? 15.794 8.586 -15.057 1.00 93.50 296 PRO A O 1
ATOM 2217 N N . PRO A 1 297 ? 14.566 7.666 -13.402 1.00 94.25 297 PRO A N 1
ATOM 2218 C CA . PRO A 1 297 ? 13.551 7.150 -14.304 1.00 94.25 297 PRO A CA 1
ATOM 2219 C C . PRO A 1 297 ? 12.802 8.281 -15.014 1.00 94.25 297 PRO A C 1
ATOM 2221 O O . PRO A 1 297 ? 12.675 9.399 -14.522 1.00 94.25 297 PRO A O 1
ATOM 2224 N N . GLN A 1 298 ? 12.332 7.960 -16.209 1.00 92.69 298 GLN A N 1
ATOM 2225 C CA . GLN A 1 298 ? 11.461 8.768 -17.059 1.00 92.69 298 GLN A CA 1
ATOM 2226 C C . GLN A 1 298 ? 10.203 7.961 -17.424 1.00 92.69 298 GLN A C 1
ATOM 2228 O O . GLN A 1 298 ? 10.241 6.725 -17.333 1.00 92.69 298 GLN A O 1
ATOM 2233 N N . PRO A 1 299 ? 9.119 8.605 -17.890 1.00 90.81 299 PRO A N 1
ATOM 2234 C CA . PRO A 1 299 ? 7.955 7.903 -18.427 1.00 90.81 299 PRO A CA 1
ATOM 2235 C C . PRO A 1 299 ? 8.355 6.789 -19.413 1.00 90.81 299 PRO A C 1
ATOM 2237 O O . PRO A 1 299 ? 9.244 6.959 -20.251 1.00 90.81 299 PRO A O 1
ATOM 2240 N N . GLY A 1 300 ? 7.764 5.603 -19.252 1.00 90.50 300 GLY A N 1
ATOM 2241 C CA . GLY A 1 300 ? 8.064 4.399 -20.035 1.00 90.50 300 GLY A CA 1
ATOM 2242 C C . GLY A 1 300 ? 9.312 3.609 -19.631 1.00 90.50 300 GLY A C 1
ATOM 2243 O O . GLY A 1 300 ? 9.506 2.494 -20.120 1.00 90.50 300 GLY A O 1
ATOM 2244 N N . THR A 1 301 ? 10.163 4.146 -18.752 1.00 94.06 301 THR A N 1
ATOM 2245 C CA . THR A 1 301 ? 11.364 3.442 -18.258 1.00 94.06 301 THR A CA 1
ATOM 2246 C C . THR A 1 301 ? 11.131 2.725 -16.930 1.00 94.06 301 THR A C 1
ATOM 2248 O O . THR A 1 301 ? 11.825 1.745 -16.645 1.00 94.06 301 THR A O 1
ATOM 2251 N N . ALA A 1 302 ? 10.144 3.179 -16.155 1.00 95.31 302 ALA A N 1
ATOM 2252 C CA . ALA A 1 302 ? 9.655 2.534 -14.946 1.00 95.31 302 ALA A CA 1
ATOM 2253 C C . ALA A 1 302 ? 8.190 2.930 -14.676 1.00 95.31 302 ALA A C 1
ATOM 2255 O O . ALA A 1 302 ? 7.790 4.028 -15.061 1.00 95.31 302 ALA A O 1
ATOM 2256 N N . ASN A 1 303 ? 7.438 2.074 -13.981 1.00 93.88 303 ASN A N 1
ATOM 2257 C CA . ASN A 1 303 ? 6.294 2.490 -13.162 1.00 93.88 303 ASN A CA 1
ATOM 2258 C C . ASN A 1 303 ? 6.779 2.558 -11.706 1.00 93.88 303 ASN A C 1
ATOM 2260 O O . ASN A 1 303 ? 7.523 1.674 -11.266 1.00 93.88 303 ASN A O 1
ATOM 2264 N N . LEU A 1 304 ? 6.399 3.600 -10.971 1.00 95.62 304 LEU A N 1
ATOM 2265 C CA . LEU A 1 304 ? 6.835 3.858 -9.600 1.00 95.62 304 LEU A CA 1
ATOM 2266 C C . LEU A 1 304 ? 5.637 4.043 -8.682 1.00 95.62 304 LEU A C 1
ATOM 2268 O O . LEU A 1 304 ? 5.121 5.142 -8.539 1.00 95.62 304 LEU A O 1
ATOM 2272 N N . TRP A 1 305 ? 5.262 2.977 -7.997 1.00 95.44 305 TRP A N 1
ATOM 2273 C CA . TRP A 1 305 ? 4.198 2.957 -7.005 1.00 95.44 305 TRP A CA 1
ATOM 2274 C C . TRP A 1 305 ? 4.767 3.371 -5.645 1.00 95.44 305 TRP A C 1
ATOM 2276 O O . TRP A 1 305 ? 5.108 2.528 -4.811 1.00 95.44 305 TRP A O 1
ATOM 2286 N N . ILE A 1 306 ? 4.973 4.676 -5.459 1.00 95.19 306 ILE A N 1
ATOM 2287 C CA . ILE A 1 306 ? 5.544 5.264 -4.236 1.00 95.19 306 ILE A CA 1
ATOM 2288 C C . ILE A 1 306 ? 4.642 6.377 -3.685 1.00 95.19 306 ILE A C 1
ATOM 2290 O O . ILE A 1 306 ? 3.929 7.008 -4.468 1.00 95.19 306 ILE A O 1
ATOM 2294 N N . PRO A 1 307 ? 4.671 6.660 -2.365 1.00 89.25 307 PRO A N 1
ATOM 2295 C CA . PRO A 1 307 ? 3.735 7.610 -1.753 1.00 89.25 307 PRO A CA 1
ATOM 2296 C C . PRO A 1 307 ? 3.874 9.040 -2.283 1.00 89.25 307 PRO A C 1
ATOM 2298 O O . PRO A 1 307 ? 2.898 9.772 -2.406 1.00 89.25 307 PRO A O 1
ATOM 2301 N N . SER A 1 308 ? 5.102 9.453 -2.593 1.00 90.62 308 SER A N 1
ATOM 2302 C CA . SER A 1 308 ? 5.424 10.775 -3.128 1.00 90.62 308 SER A CA 1
ATOM 2303 C C . SER A 1 308 ? 6.783 10.753 -3.828 1.00 90.62 308 SER A C 1
ATOM 2305 O O . SER A 1 308 ? 7.546 9.791 -3.697 1.00 90.62 308 SER A O 1
ATOM 2307 N N . THR A 1 309 ? 7.087 11.806 -4.590 1.00 95.06 309 THR A N 1
ATOM 2308 C CA . THR A 1 309 ? 8.410 11.984 -5.199 1.00 95.06 309 THR A CA 1
ATOM 2309 C C . THR A 1 309 ? 9.498 12.169 -4.140 1.00 95.06 309 THR A C 1
ATOM 2311 O O . THR A 1 309 ? 9.261 12.596 -3.010 1.00 95.06 309 THR A O 1
ATOM 2314 N N . THR A 1 310 ? 10.731 11.850 -4.519 1.00 97.31 310 THR A N 1
ATOM 2315 C CA . THR A 1 310 ? 11.916 11.955 -3.661 1.00 97.31 310 THR A CA 1
ATOM 2316 C C . THR A 1 310 ? 13.048 12.679 -4.387 1.00 97.31 310 THR A C 1
ATOM 2318 O O . THR A 1 310 ? 12.885 13.153 -5.512 1.00 97.31 310 THR A O 1
ATOM 2321 N N . SER A 1 311 ? 14.232 12.754 -3.769 1.00 96.75 311 SER A N 1
ATOM 2322 C CA . SER A 1 311 ? 15.389 13.384 -4.406 1.00 96.75 311 SER A CA 1
ATOM 2323 C C . SER A 1 311 ? 15.909 12.590 -5.613 1.00 96.75 311 SER A C 1
ATOM 2325 O O . SER A 1 311 ? 16.342 13.197 -6.595 1.00 96.75 311 SER A O 1
ATOM 2327 N N . ARG A 1 312 ? 15.831 11.248 -5.580 1.00 96.44 312 ARG A N 1
ATOM 2328 C CA . ARG A 1 312 ? 16.248 10.379 -6.698 1.00 96.44 312 ARG A CA 1
ATOM 2329 C C . ARG A 1 312 ? 15.104 10.004 -7.638 1.00 96.44 312 ARG A C 1
ATOM 2331 O O . ARG A 1 312 ? 15.365 9.690 -8.798 1.00 96.44 312 ARG A O 1
ATOM 2338 N N . PHE A 1 313 ? 13.864 10.059 -7.160 1.00 96.75 313 PHE A N 1
ATOM 2339 C CA . PHE A 1 313 ? 12.643 9.787 -7.918 1.00 96.75 313 PHE A CA 1
ATOM 2340 C C . PHE A 1 313 ? 11.804 11.065 -8.009 1.00 96.75 313 PHE A C 1
ATOM 2342 O O . PHE A 1 313 ? 10.768 11.202 -7.365 1.00 96.75 313 PHE A O 1
ATOM 2349 N N . ASN A 1 314 ? 12.303 12.035 -8.775 1.00 95.31 314 ASN A N 1
ATOM 2350 C CA . ASN A 1 314 ? 11.831 13.423 -8.759 1.00 95.31 314 ASN A CA 1
ATOM 2351 C C . ASN A 1 314 ? 10.903 13.806 -9.927 1.00 95.31 314 ASN A C 1
ATOM 2353 O O . ASN A 1 314 ? 10.544 14.974 -10.050 1.00 95.31 314 ASN A O 1
ATOM 2357 N N . ASN A 1 315 ? 10.543 12.856 -10.793 1.00 93.31 315 ASN A N 1
ATOM 2358 C CA . ASN A 1 315 ? 9.630 13.082 -11.911 1.00 93.31 315 ASN A CA 1
ATOM 2359 C C . ASN A 1 315 ? 8.232 12.559 -11.545 1.00 93.31 315 ASN A C 1
ATOM 2361 O O . ASN A 1 315 ? 8.014 11.350 -11.488 1.00 93.31 315 ASN A O 1
ATOM 2365 N N . ASP A 1 316 ? 7.302 13.479 -11.294 1.00 91.44 316 ASP A N 1
ATOM 2366 C CA . ASP A 1 316 ? 5.909 13.202 -10.916 1.00 91.44 316 ASP A CA 1
ATOM 2367 C C . ASP A 1 316 ? 5.036 12.708 -12.081 1.00 91.44 316 ASP A C 1
ATOM 2369 O O . ASP A 1 316 ? 3.938 12.212 -11.860 1.00 91.44 316 ASP A O 1
ATOM 2373 N N . SER A 1 317 ? 5.533 12.799 -13.317 1.00 87.56 317 SER A N 1
ATOM 2374 C CA . SER A 1 317 ? 4.844 12.323 -14.520 1.00 87.56 317 SER A CA 1
ATOM 2375 C C . SER A 1 317 ? 5.055 10.826 -14.773 1.00 87.56 317 SER A C 1
ATOM 2377 O O . SER A 1 317 ? 4.606 10.296 -15.790 1.00 87.56 317 SER A O 1
ATOM 2379 N N . ILE A 1 318 ? 5.786 10.138 -13.892 1.00 90.38 318 ILE A N 1
ATOM 2380 C CA . ILE A 1 318 ? 5.936 8.685 -13.940 1.00 90.38 318 ILE A CA 1
ATOM 2381 C C . ILE A 1 318 ? 4.669 8.034 -13.385 1.00 90.38 318 ILE A C 1
ATOM 2383 O O . ILE A 1 318 ? 4.136 8.454 -12.361 1.00 90.38 318 ILE A O 1
ATOM 2387 N N . HIS A 1 319 ? 4.208 6.980 -14.054 1.00 87.50 319 HIS A N 1
ATOM 2388 C CA . HIS A 1 319 ? 3.024 6.239 -13.634 1.00 87.50 319 HIS A CA 1
ATOM 2389 C C . HIS A 1 319 ? 3.177 5.638 -12.232 1.00 87.50 319 HIS A C 1
ATOM 2391 O O . HIS A 1 319 ? 4.234 5.086 -11.919 1.00 87.50 319 HIS A O 1
ATOM 2397 N N . GLY A 1 320 ? 2.124 5.728 -11.418 1.00 85.75 320 GLY A N 1
ATOM 2398 C CA . GLY A 1 320 ? 2.052 5.180 -10.059 1.00 85.75 320 GLY A CA 1
ATOM 2399 C C . GLY A 1 320 ? 2.491 6.110 -8.919 1.00 85.75 320 GLY A C 1
ATOM 2400 O O . GLY A 1 320 ? 2.314 5.761 -7.749 1.00 85.75 320 GLY A O 1
ATOM 2401 N N . ILE A 1 321 ? 3.049 7.293 -9.208 1.00 86.94 321 ILE A N 1
ATOM 2402 C CA . ILE A 1 321 ? 3.428 8.252 -8.157 1.00 86.94 321 ILE A CA 1
ATOM 2403 C C . ILE A 1 321 ? 2.174 8.703 -7.393 1.00 86.94 321 ILE A C 1
ATOM 2405 O O . ILE A 1 321 ? 1.190 9.127 -7.994 1.00 86.94 321 ILE A O 1
ATOM 2409 N N . GLY A 1 322 ? 2.215 8.647 -6.060 1.00 84.06 322 GLY A N 1
ATOM 2410 C CA . GLY A 1 322 ? 1.061 8.948 -5.204 1.00 84.06 322 GLY A CA 1
ATOM 2411 C C . GLY A 1 322 ? 0.092 7.776 -5.040 1.00 84.06 322 GLY A C 1
ATOM 2412 O O . GLY A 1 322 ? -0.876 7.876 -4.288 1.00 84.06 322 GLY A O 1
ATOM 2413 N N . GLU A 1 323 ? 0.369 6.655 -5.702 1.00 85.19 323 GLU A N 1
ATOM 2414 C CA . GLU A 1 323 ? -0.445 5.448 -5.697 1.00 85.19 323 GLU A CA 1
ATOM 2415 C C . GLU A 1 323 ? 0.385 4.289 -5.130 1.00 85.19 323 GLU A C 1
ATOM 2417 O O . GLU A 1 323 ? 0.604 3.270 -5.770 1.00 85.19 323 GLU A O 1
ATOM 2422 N N . ALA A 1 324 ? 0.900 4.425 -3.908 1.00 87.62 324 ALA A N 1
ATOM 2423 C CA . ALA A 1 324 ? 1.555 3.301 -3.238 1.00 87.62 324 ALA A CA 1
ATOM 2424 C C . ALA A 1 324 ? 0.527 2.207 -2.869 1.00 87.62 324 ALA A C 1
ATOM 2426 O O . ALA A 1 324 ? -0.542 2.544 -2.344 1.00 87.62 324 ALA A O 1
ATOM 2427 N N . PRO A 1 325 ? 0.816 0.911 -3.096 1.00 87.06 325 PRO A N 1
ATOM 2428 C CA . PRO A 1 325 ? -0.037 -0.181 -2.630 1.00 87.06 325 PRO A CA 1
ATOM 2429 C C . PRO A 1 325 ? -0.083 -0.250 -1.103 1.00 87.06 325 PRO A C 1
ATOM 2431 O O . PRO A 1 325 ? 0.926 -0.019 -0.431 1.00 87.06 325 PRO A O 1
ATOM 2434 N N . THR A 1 326 ? -1.246 -0.614 -0.558 1.00 86.88 326 THR A N 1
ATOM 2435 C CA . THR A 1 326 ? -1.502 -0.660 0.886 1.00 86.88 326 THR A CA 1
ATOM 2436 C C . THR A 1 326 ? -1.839 -2.065 1.381 1.00 86.88 326 THR A C 1
ATOM 2438 O O . THR A 1 326 ? -2.740 -2.726 0.870 1.00 86.88 326 THR A O 1
ATOM 2441 N N . LEU A 1 327 ? -1.162 -2.494 2.445 1.00 86.88 327 LEU A N 1
ATOM 2442 C CA . LEU A 1 327 ? -1.506 -3.682 3.223 1.00 86.88 327 LEU A CA 1
ATOM 2443 C C . LEU A 1 327 ? -2.029 -3.254 4.595 1.00 86.88 327 LEU A C 1
ATOM 2445 O O . LEU A 1 327 ? -1.326 -2.577 5.340 1.00 86.88 327 LEU A O 1
ATOM 2449 N N . THR A 1 328 ? -3.245 -3.660 4.943 1.00 89.00 328 THR A N 1
ATOM 2450 C CA . THR A 1 328 ? -3.885 -3.314 6.215 1.00 89.00 328 THR A CA 1
ATOM 2451 C C . THR A 1 328 ? -3.800 -4.477 7.193 1.00 89.00 328 THR A C 1
ATOM 2453 O O . THR A 1 328 ? -4.255 -5.571 6.884 1.00 89.00 328 THR A O 1
ATOM 2456 N N . VAL A 1 329 ? -3.269 -4.242 8.391 1.00 92.50 329 VAL A N 1
ATOM 2457 C CA . VAL A 1 329 ? -3.373 -5.168 9.526 1.00 92.50 329 VAL A CA 1
ATOM 2458 C C . VAL A 1 329 ? -4.484 -4.680 10.443 1.00 92.50 329 VAL A C 1
ATOM 2460 O O . VAL A 1 329 ? -4.389 -3.580 10.989 1.00 92.50 329 VAL A O 1
ATOM 2463 N N . GLN A 1 330 ? -5.525 -5.485 10.616 1.00 90.31 330 GLN A N 1
ATOM 2464 C CA . GLN A 1 330 ? -6.637 -5.200 11.517 1.00 90.31 330 GLN A CA 1
ATOM 2465 C C . GLN A 1 330 ? -6.342 -5.779 12.893 1.00 90.31 330 GLN A C 1
ATOM 2467 O O . GLN A 1 330 ? -5.967 -6.944 13.011 1.00 90.31 330 GLN A O 1
ATOM 2472 N N . ARG A 1 331 ? -6.513 -4.972 13.938 1.00 96.06 331 ARG A N 1
ATOM 2473 C CA . ARG A 1 331 ? -6.371 -5.423 15.322 1.00 96.06 331 ARG A CA 1
ATOM 2474 C C . ARG A 1 331 ? -7.369 -6.538 15.629 1.00 96.06 331 ARG A C 1
ATOM 2476 O O . ARG A 1 331 ? -8.544 -6.421 15.286 1.00 96.06 331 ARG A O 1
ATOM 2483 N N . ASP A 1 332 ? -6.921 -7.588 16.314 1.00 90.44 332 ASP A N 1
ATOM 2484 C CA . ASP A 1 332 ? -7.828 -8.607 16.839 1.00 90.44 332 ASP A CA 1
ATOM 2485 C C . ASP A 1 332 ? -8.416 -8.081 18.143 1.00 90.44 332 ASP A C 1
ATOM 2487 O O . ASP A 1 332 ? -7.805 -8.139 19.206 1.00 90.44 332 ASP A O 1
ATOM 2491 N N . LEU A 1 333 ? -9.628 -7.554 18.066 1.00 88.88 333 LEU A N 1
ATOM 2492 C CA . LEU A 1 333 ? -10.256 -6.871 19.192 1.00 88.88 333 LEU A CA 1
ATOM 2493 C C . LEU A 1 333 ? -10.911 -7.836 20.185 1.00 88.88 333 LEU A C 1
ATOM 2495 O O . LEU A 1 333 ? -11.331 -7.414 21.263 1.00 88.88 333 LEU A O 1
ATOM 2499 N N . THR A 1 334 ? -10.928 -9.133 19.861 1.00 85.31 334 THR A N 1
ATOM 2500 C CA . THR A 1 334 ? -11.299 -10.197 20.796 1.00 85.31 334 THR A CA 1
ATOM 2501 C C . THR A 1 334 ? -10.098 -10.594 21.651 1.00 85.31 334 THR A C 1
ATOM 2503 O O . THR A 1 334 ? -10.218 -10.686 22.873 1.00 85.31 334 THR A O 1
ATOM 2506 N N . ALA A 1 335 ? -8.933 -10.812 21.032 1.00 90.75 335 ALA A N 1
ATOM 2507 C CA . ALA A 1 335 ? -7.717 -11.223 21.737 1.00 90.75 335 ALA A CA 1
ATOM 2508 C C . ALA A 1 335 ? -6.933 -10.049 22.350 1.00 90.75 335 ALA A C 1
ATOM 2510 O O . ALA A 1 335 ? -6.286 -10.205 23.387 1.00 90.75 335 ALA A O 1
ATOM 2511 N N . ASN A 1 336 ? -6.990 -8.879 21.718 1.00 95.38 336 ASN A N 1
ATOM 2512 C CA . ASN A 1 336 ? -6.277 -7.661 22.082 1.00 95.38 336 ASN A CA 1
ATOM 2513 C C . ASN A 1 336 ? -7.233 -6.451 22.017 1.00 95.38 336 ASN A C 1
ATOM 2515 O O . ASN A 1 336 ? -7.124 -5.620 21.110 1.00 95.38 336 ASN A O 1
ATOM 2519 N N . PRO A 1 337 ? -8.199 -6.332 22.948 1.00 96.00 337 PRO A N 1
ATOM 2520 C CA . PRO A 1 337 ? -9.171 -5.242 22.937 1.00 96.00 337 PRO A CA 1
ATOM 2521 C C . PRO A 1 337 ? -8.495 -3.875 23.089 1.00 96.00 337 PRO A C 1
ATOM 2523 O O . PRO A 1 337 ? -7.424 -3.755 23.690 1.00 96.00 337 PRO A O 1
ATOM 2526 N N . LEU A 1 338 ? -9.145 -2.824 22.580 1.00 94.81 338 LEU A N 1
ATOM 2527 C CA . LEU A 1 338 ? -8.697 -1.455 22.829 1.00 94.81 338 LEU A CA 1
ATOM 2528 C C . LEU A 1 338 ? -8.767 -1.134 24.334 1.00 94.81 338 LEU A C 1
ATOM 2530 O O . LEU A 1 338 ? -9.728 -1.527 25.006 1.00 94.81 338 LEU A O 1
ATOM 2534 N N . PRO A 1 339 ? -7.804 -0.365 24.872 1.00 96.94 339 PRO A N 1
ATOM 2535 C CA . PRO A 1 339 ? -7.937 0.228 26.194 1.00 96.94 339 PRO A CA 1
ATOM 2536 C C . PRO A 1 339 ? -9.228 1.042 26.317 1.00 96.94 339 PRO A C 1
ATOM 2538 O O . PRO A 1 339 ? -9.620 1.749 25.391 1.00 96.94 339 PRO A O 1
ATOM 2541 N N . GLY A 1 340 ? -9.851 1.032 27.499 1.00 92.94 340 GLY A N 1
ATOM 2542 C CA . GLY A 1 340 ? -11.105 1.764 27.739 1.00 92.94 340 GLY A CA 1
ATOM 2543 C C . GLY A 1 340 ? -11.013 3.289 27.558 1.00 92.94 340 GLY A C 1
ATOM 2544 O O . GLY A 1 340 ? -12.036 3.959 27.529 1.00 92.94 340 GLY A O 1
ATOM 2545 N N . THR A 1 341 ? -9.804 3.843 27.432 1.00 94.00 341 THR A N 1
ATOM 2546 C CA . THR A 1 341 ? -9.539 5.263 27.150 1.00 94.00 341 THR A CA 1
ATOM 2547 C C . THR A 1 341 ? -9.506 5.604 25.658 1.00 94.00 341 THR A C 1
ATOM 2549 O O . THR A 1 341 ? -9.286 6.761 25.318 1.00 94.00 341 THR A O 1
ATOM 2552 N N . CYS A 1 342 ? -9.629 4.617 24.770 1.00 91.25 342 CYS A N 1
ATOM 2553 C CA . CYS A 1 342 ? -9.383 4.780 23.338 1.00 91.25 342 CYS A CA 1
ATOM 2554 C C . CYS A 1 342 ? -10.626 5.115 22.505 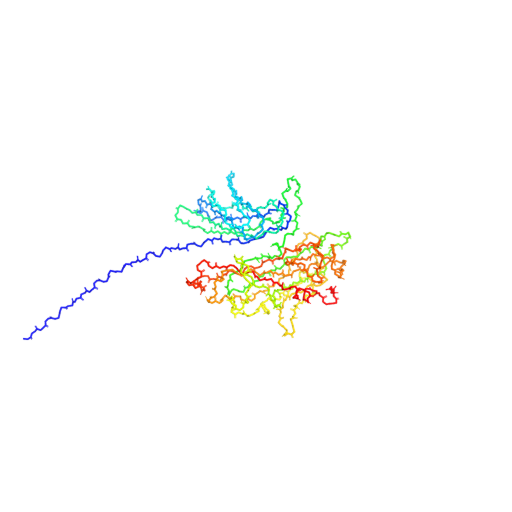1.00 91.25 342 CYS A C 1
ATOM 2556 O O . CYS A 1 342 ? -10.502 5.191 21.286 1.00 91.25 342 CYS A O 1
ATOM 2558 N N . ASP A 1 343 ? -11.800 5.299 23.115 1.00 87.88 343 ASP A N 1
ATOM 2559 C CA . ASP A 1 343 ? -13.082 5.413 22.407 1.00 87.88 343 ASP A CA 1
ATOM 2560 C C . ASP A 1 343 ? -13.223 4.319 21.320 1.00 87.88 343 ASP A C 1
ATOM 2562 O O . ASP A 1 343 ? -13.186 3.131 21.637 1.00 87.88 343 ASP A O 1
ATOM 2566 N N . LEU A 1 344 ? -13.350 4.701 20.041 1.00 86.12 344 LEU A N 1
ATOM 2567 C CA . LEU A 1 344 ? -13.428 3.788 18.886 1.00 86.12 344 LEU A CA 1
ATOM 2568 C C . LEU A 1 344 ? -12.055 3.373 18.318 1.00 86.12 344 LEU A C 1
ATOM 2570 O O . LEU A 1 344 ? -11.989 2.578 17.380 1.00 86.12 344 LEU A O 1
ATOM 2574 N N . GLY A 1 345 ? -10.964 3.915 18.854 1.00 91.62 345 GLY A N 1
ATOM 2575 C CA . GLY A 1 345 ? -9.616 3.782 18.312 1.00 91.62 345 GLY A CA 1
ATOM 2576 C C . GLY A 1 345 ? -9.375 4.634 17.062 1.00 91.62 345 GLY A C 1
ATOM 2577 O O . GLY A 1 345 ? -10.244 5.376 16.601 1.00 91.62 345 GLY A O 1
ATOM 2578 N N . TYR A 1 346 ? -8.167 4.538 16.508 1.00 86.19 346 TYR A N 1
ATOM 2579 C CA . TYR A 1 346 ? -7.765 5.254 15.292 1.00 86.19 346 TYR A CA 1
ATOM 2580 C C . TYR A 1 346 ? -6.982 4.367 14.325 1.00 86.19 346 TYR A C 1
ATOM 2582 O O . TYR A 1 346 ? -6.463 3.310 14.684 1.00 86.19 346 TYR A O 1
ATOM 2590 N N . ASP A 1 347 ? -6.865 4.833 13.087 1.00 91.62 347 ASP A N 1
ATOM 2591 C CA . ASP A 1 347 ? -6.074 4.177 12.053 1.00 91.62 347 ASP A CA 1
ATOM 2592 C C . ASP A 1 347 ? -4.686 4.819 11.970 1.00 91.62 347 ASP A C 1
ATOM 2594 O O . ASP A 1 347 ? -4.526 6.030 12.158 1.00 91.62 347 ASP A O 1
ATOM 2598 N N . VAL A 1 348 ? -3.681 3.995 11.690 1.00 94.62 348 VAL A N 1
ATOM 2599 C CA . VAL A 1 348 ? -2.282 4.409 11.581 1.00 94.62 348 VAL A CA 1
ATOM 2600 C C . VAL A 1 348 ? -1.789 4.103 10.181 1.00 94.62 348 VAL A C 1
ATOM 2602 O O . VAL A 1 348 ? -1.845 2.956 9.750 1.00 94.62 348 VAL A O 1
ATOM 2605 N N . LEU A 1 349 ? -1.270 5.110 9.489 1.00 93.19 349 LEU A N 1
ATOM 2606 C CA . LEU A 1 349 ? -0.574 4.959 8.216 1.00 93.19 349 LEU A CA 1
ATOM 2607 C C . LEU A 1 349 ? 0.932 4.833 8.467 1.00 93.19 349 LEU A C 1
ATOM 2609 O O . LEU A 1 349 ? 1.494 5.615 9.232 1.00 93.19 349 LEU A O 1
ATOM 2613 N N . ILE A 1 350 ? 1.584 3.870 7.818 1.00 97.31 350 ILE A N 1
ATOM 2614 C CA . ILE A 1 350 ? 3.040 3.725 7.789 1.00 97.31 350 ILE A CA 1
ATOM 2615 C C . ILE A 1 350 ? 3.520 3.872 6.352 1.00 97.31 350 ILE A C 1
ATOM 2617 O O . ILE A 1 350 ? 3.152 3.074 5.491 1.00 97.31 350 ILE A O 1
ATOM 2621 N N . GLU A 1 351 ? 4.405 4.836 6.123 1.00 96.56 351 GLU A N 1
ATOM 2622 C CA . GLU A 1 351 ? 4.979 5.128 4.812 1.00 96.56 351 GLU A CA 1
ATOM 2623 C C . GLU A 1 351 ? 6.504 4.965 4.833 1.00 96.56 351 GLU A C 1
ATOM 2625 O O . GLU A 1 351 ? 7.159 5.264 5.844 1.00 96.56 351 GLU A O 1
ATOM 2630 N N . PRO A 1 352 ? 7.113 4.509 3.725 1.00 97.81 352 PRO A N 1
ATOM 2631 C CA . PRO A 1 352 ? 8.559 4.513 3.593 1.00 97.81 352 PRO A CA 1
ATOM 2632 C C . PRO A 1 352 ? 9.040 5.963 3.523 1.00 97.81 352 PRO A C 1
ATOM 2634 O O . PRO A 1 352 ? 8.461 6.791 2.820 1.00 97.81 352 PRO A O 1
ATOM 2637 N N . SER A 1 353 ? 10.114 6.287 4.244 1.00 97.50 353 SER A N 1
ATOM 2638 C CA . SER A 1 353 ? 10.700 7.625 4.148 1.00 97.50 353 SER A CA 1
ATOM 2639 C C . SER A 1 353 ? 11.323 7.843 2.770 1.00 97.50 353 SER A C 1
ATOM 2641 O O . SER A 1 353 ? 11.790 6.896 2.133 1.00 97.50 353 SER A O 1
ATOM 2643 N N . SER A 1 354 ? 11.429 9.100 2.329 1.00 97.88 354 SER A N 1
ATOM 2644 C CA . SER A 1 354 ? 12.139 9.422 1.082 1.00 97.88 354 SER A CA 1
ATOM 2645 C C . SER A 1 354 ? 13.573 8.880 1.085 1.00 97.88 354 SER A C 1
ATOM 2647 O O . SER A 1 354 ? 14.064 8.445 0.049 1.00 97.88 354 SER A O 1
ATOM 2649 N N . GLN A 1 355 ? 14.224 8.841 2.254 1.00 97.69 355 GLN A N 1
ATOM 2650 C CA . GLN A 1 355 ? 15.567 8.285 2.410 1.00 97.69 355 GLN A CA 1
ATOM 2651 C C . GLN A 1 355 ? 15.600 6.760 2.232 1.00 97.69 355 GLN A C 1
ATOM 2653 O O . GLN A 1 355 ? 16.550 6.251 1.634 1.00 97.69 355 GLN A O 1
ATOM 2658 N N . ASP A 1 356 ? 14.592 6.045 2.741 1.00 97.69 356 ASP A N 1
ATOM 2659 C CA . ASP A 1 356 ? 14.439 4.597 2.550 1.00 97.69 356 ASP A CA 1
ATOM 2660 C C . ASP A 1 356 ? 14.247 4.284 1.061 1.00 97.69 356 ASP A C 1
ATOM 2662 O O . ASP A 1 356 ? 14.988 3.490 0.481 1.00 97.69 356 ASP A O 1
ATOM 2666 N N . ILE A 1 357 ? 13.327 5.003 0.408 1.00 98.44 357 ILE A N 1
ATOM 2667 C CA . ILE A 1 357 ? 13.066 4.886 -1.032 1.00 98.44 357 ILE A CA 1
ATOM 2668 C C . ILE A 1 357 ? 14.348 5.156 -1.832 1.00 98.44 357 ILE A C 1
ATOM 2670 O O . ILE A 1 357 ? 14.758 4.320 -2.637 1.00 98.44 357 ILE A O 1
ATOM 2674 N N . ASP A 1 358 ? 15.015 6.286 -1.591 1.00 97.94 358 ASP A N 1
ATOM 2675 C CA . ASP A 1 358 ? 16.212 6.696 -2.330 1.00 97.94 358 ASP A CA 1
ATOM 2676 C C . ASP A 1 358 ? 17.368 5.695 -2.187 1.00 97.94 358 ASP A C 1
ATOM 2678 O O . ASP A 1 358 ? 18.117 5.469 -3.141 1.00 97.94 358 ASP A O 1
ATOM 2682 N N . ASN A 1 359 ? 17.523 5.071 -1.020 1.00 97.31 359 ASN A N 1
ATOM 2683 C CA . ASN A 1 359 ? 18.612 4.128 -0.775 1.00 97.31 359 ASN A CA 1
ATOM 2684 C C . ASN A 1 359 ? 18.294 2.714 -1.251 1.00 97.31 359 ASN A C 1
ATOM 2686 O O . ASN A 1 359 ? 19.164 2.043 -1.809 1.00 97.31 359 ASN A O 1
ATOM 2690 N N . ASN A 1 360 ? 17.067 2.256 -1.007 1.00 97.94 360 ASN A N 1
ATOM 2691 C CA . ASN A 1 360 ? 16.747 0.834 -1.014 1.00 97.94 360 ASN A CA 1
ATOM 2692 C C . ASN A 1 360 ? 15.784 0.434 -2.135 1.00 97.94 360 ASN A C 1
ATOM 2694 O O . ASN A 1 360 ? 15.734 -0.751 -2.470 1.00 97.94 360 ASN A O 1
ATOM 2698 N N . LEU A 1 361 ? 15.061 1.365 -2.772 1.00 97.81 361 LEU A N 1
ATOM 2699 C CA . LEU A 1 361 ? 14.238 1.042 -3.943 1.00 97.81 361 LEU A CA 1
ATOM 2700 C C . LEU A 1 361 ? 15.075 0.743 -5.204 1.00 97.81 361 LEU A C 1
ATOM 2702 O O . LEU A 1 361 ? 14.715 -0.191 -5.924 1.00 97.81 361 LEU A O 1
ATOM 2706 N N . PRO A 1 362 ? 16.211 1.411 -5.483 1.00 97.50 362 PRO A N 1
ATOM 2707 C CA . PRO A 1 362 ? 17.109 1.003 -6.563 1.00 97.50 362 PRO A CA 1
ATOM 2708 C C . PRO A 1 362 ? 17.600 -0.451 -6.441 1.00 97.50 362 PRO A C 1
ATOM 2710 O O . PRO A 1 362 ? 17.648 -1.043 -5.359 1.00 97.50 362 PRO A O 1
ATOM 2713 N N . ILE A 1 363 ? 17.988 -1.051 -7.566 1.00 96.75 363 ILE A N 1
ATOM 2714 C CA . ILE A 1 363 ? 18.613 -2.379 -7.618 1.00 96.75 363 ILE A CA 1
ATOM 2715 C C . ILE A 1 363 ? 20.074 -2.199 -8.053 1.00 96.75 363 ILE A C 1
ATOM 2717 O O . ILE A 1 363 ? 20.333 -1.943 -9.237 1.00 96.75 363 ILE A O 1
ATOM 2721 N N . PRO A 1 364 ? 21.056 -2.352 -7.143 1.00 93.56 364 PRO A N 1
ATOM 2722 C CA . PRO A 1 364 ? 22.464 -2.178 -7.476 1.00 93.56 364 PRO A CA 1
ATOM 2723 C C . PRO A 1 364 ? 22.883 -3.006 -8.696 1.00 93.56 364 PRO A C 1
ATOM 2725 O O . PRO A 1 364 ? 22.590 -4.198 -8.788 1.00 93.56 364 PRO A O 1
ATOM 2728 N N . ARG A 1 365 ? 23.603 -2.370 -9.632 1.00 90.44 365 ARG A N 1
ATOM 2729 C CA . ARG A 1 365 ? 24.089 -2.970 -10.896 1.00 90.44 365 ARG A CA 1
ATOM 2730 C C . ARG A 1 365 ? 22.995 -3.396 -11.888 1.00 90.44 365 ARG A C 1
ATOM 2732 O O . ARG A 1 365 ? 23.312 -4.043 -12.885 1.00 90.44 365 ARG A O 1
ATOM 2739 N N . PHE A 1 366 ? 21.736 -3.038 -11.641 1.00 92.94 366 PHE A N 1
ATOM 2740 C CA . PHE A 1 366 ? 20.624 -3.267 -12.567 1.00 92.94 366 PHE A CA 1
ATOM 2741 C C . PHE A 1 366 ? 19.853 -1.978 -12.874 1.00 92.94 366 PHE A C 1
ATOM 2743 O O . PHE A 1 366 ? 19.521 -1.741 -14.032 1.00 92.94 366 PHE A O 1
ATOM 2750 N N . TRP A 1 367 ? 19.594 -1.151 -11.859 1.00 94.00 367 TRP A N 1
ATOM 2751 C CA . TRP A 1 367 ? 18.856 0.108 -11.959 1.00 94.00 367 TRP A CA 1
ATOM 2752 C C . TRP A 1 367 ? 19.140 0.976 -10.721 1.00 94.00 367 TRP A C 1
ATOM 2754 O O . TRP A 1 367 ? 18.578 0.714 -9.658 1.00 94.00 367 TRP A O 1
ATOM 2764 N N . ASN A 1 368 ? 20.082 1.922 -10.817 1.00 82.44 368 ASN A N 1
ATOM 2765 C CA . ASN A 1 368 ? 20.535 2.781 -9.711 1.00 82.44 368 ASN A CA 1
ATOM 2766 C C . ASN A 1 368 ? 21.296 4.005 -10.214 1.00 82.44 368 ASN A C 1
ATOM 2768 O O . ASN A 1 368 ? 21.995 3.854 -11.240 1.00 82.44 368 ASN A O 1
#